Protein AF-0000000080730074 (afdb_homodimer)

Solvent-accessible surface area (backbone atoms only — not comparable to full-atom values): 15576 Å² total; per-residue (Å²): 123,77,71,74,44,67,47,63,45,65,79,34,60,63,42,53,62,38,24,41,63,34,69,40,40,46,49,31,28,36,39,36,39,44,38,79,49,62,70,83,77,52,38,37,37,36,57,40,34,22,38,86,84,67,42,82,49,42,88,39,45,43,57,73,46,58,34,52,46,11,59,33,75,99,47,70,40,32,28,24,34,41,47,75,60,28,24,39,66,51,67,47,52,29,31,41,36,37,42,33,23,40,60,68,102,51,78,41,81,67,47,71,40,69,54,68,62,25,38,25,33,84,53,93,51,80,80,62,72,66,48,71,69,54,49,51,53,50,50,49,27,35,75,23,65,19,41,127,124,77,70,73,44,68,47,62,44,66,79,34,58,63,41,53,61,37,24,42,64,33,69,41,40,47,49,31,28,36,37,36,39,43,39,80,50,62,71,85,76,53,38,38,37,34,57,38,33,22,37,86,84,68,42,82,48,42,87,40,47,43,56,74,47,57,34,52,45,10,60,32,73,99,48,68,38,33,30,24,34,41,44,76,60,29,25,40,64,51,68,46,52,30,31,42,36,38,42,33,21,40,59,67,103,50,80,40,82,68,48,71,41,68,54,68,62,26,38,26,32,84,53,94,50,81,80,63,73,66,48,73,69,52,48,50,55,50,51,49,27,36,75,23,64,18,42,128

Nearest PDB structures (foldseek):
  8as0-assembly6_R  TM=3.870E-01  e=1.274E-03  Homo sapiens
  7ptr-assembly1_A  TM=4.866E-01  e=4.840E-02  Haloferax volcanii DS2
  4o65-assembly1_A  TM=4.037E-01  e=1.117E-02  Candidatus Nitrosocaldus yellowstonensis
  5gjt-assembly1_H  TM=4.041E-01  e=3.690E-02  Homo sapiens
  7u05-assembly1_b  TM=3.292E-01  e=7.474E-02  Saccharomyces cerevisiae

Foldseek 3Di:
DPDWDKDKDFPAFFDQEDAAVDWRPPWIKMKIFIDPDLDDFKKKKFKFKAAPVRDTPCVQWDFDGMFIWFDFPPDSGMTMATTGGIGGNDFHKIKMKMFMFTDDVHTDTRDMDIGDMHGHHNDDDDDDDDDPVRVVVLVRCVVRVRHD/DPDWDKDKDFPAFFDQEDAAVDWRPPWIKMKIFIDPDLDDFKKKKFKFKAAPVRDTPCVQWDFDGMFIWFDQPPDSGMTMATTGGIGGNDFHKIKMKMFMFTDDVHTDTRDMDIGDIHGHHNDDDDDDDDDPVRVVVLVRCVVRVRHD

Radius of gyration: 19.66 Å; Cα contacts (8 Å, |Δi|>4): 745; chains: 2; bounding box: 54×56×45 Å

pLDDT: mean 92.94, std 7.62, range [43.66, 98.56]

Structure (mmCIF, N/CA/C/O backbone):
data_AF-0000000080730074-model_v1
#
loop_
_entity.id
_entity.type
_entity.pdbx_description
1 polymer 'Velvet domain-containing protein'
#
loop_
_atom_site.group_PDB
_atom_site.id
_atom_site.type_symbol
_atom_site.label_atom_id
_atom_site.label_alt_id
_atom_site.label_comp_id
_atom_site.label_asym_id
_atom_site.label_entity_id
_atom_site.label_seq_id
_atom_site.pdbx_PDB_ins_code
_atom_site.Cartn_x
_atom_site.Cartn_y
_atom_site.Cartn_z
_atom_site.occupancy
_atom_site.B_iso_or_equiv
_atom_site.auth_seq_id
_atom_site.auth_comp_id
_atom_site.auth_asym_id
_atom_site.auth_atom_id
_atom_site.pdbx_PDB_model_num
ATOM 1 N N . MET A 1 1 ? 30.891 -6.301 15.031 1 44.84 1 MET A N 1
ATOM 2 C CA . MET A 1 1 ? 30 -6.512 13.898 1 44.84 1 MET A CA 1
ATOM 3 C C . MET A 1 1 ? 29.234 -5.234 13.562 1 44.84 1 MET A C 1
ATOM 5 O O . MET A 1 1 ? 28.844 -4.48 14.461 1 44.84 1 MET A O 1
ATOM 9 N N . PRO A 1 2 ? 29.422 -4.738 12.414 1 56.66 2 PRO A N 1
ATOM 10 C CA . PRO A 1 2 ? 28.891 -3.393 12.211 1 56.66 2 PRO A CA 1
ATOM 11 C C . PRO A 1 2 ? 27.406 -3.287 12.594 1 56.66 2 PRO A C 1
ATOM 13 O O . PRO A 1 2 ? 26.656 -4.258 12.453 1 56.66 2 PRO A O 1
ATOM 16 N N . GLU A 1 3 ? 26.984 -2.516 13.445 1 65.69 3 GLU A N 1
ATOM 17 C CA . GLU A 1 3 ? 25.641 -2.32 14 1 65.69 3 GLU A CA 1
ATOM 18 C C . GLU A 1 3 ? 24.609 -2.129 12.891 1 65.69 3 GLU A C 1
ATOM 20 O O . GLU A 1 3 ? 24.844 -1.385 11.938 1 65.69 3 GLU A O 1
ATOM 25 N N . HIS A 1 4 ? 23.609 -3.09 12.602 1 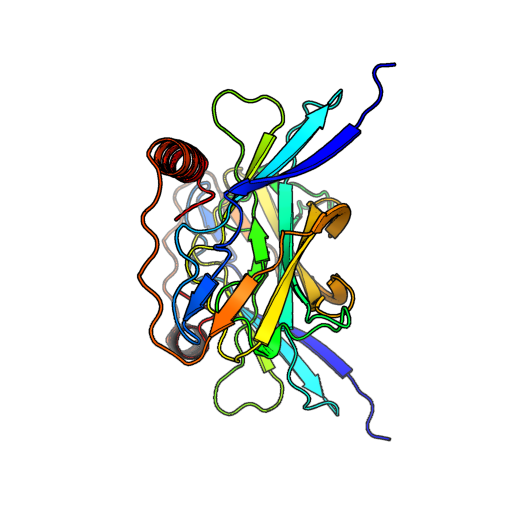78.25 4 HIS A N 1
ATOM 26 C CA . HIS A 1 4 ? 22.484 -2.967 11.68 1 78.25 4 HIS A CA 1
ATOM 27 C C . HIS A 1 4 ? 21.469 -1.964 12.188 1 78.25 4 HIS A C 1
ATOM 29 O O . HIS A 1 4 ? 20.859 -2.172 13.242 1 78.25 4 HIS A O 1
ATOM 35 N N . THR A 1 5 ? 21.656 -0.71 11.586 1 88.06 5 THR A N 1
ATOM 36 C CA . THR A 1 5 ? 20.672 0.292 11.977 1 88.06 5 THR A CA 1
ATOM 37 C C . THR A 1 5 ? 19.719 0.604 10.82 1 88.06 5 THR A C 1
ATOM 39 O O . THR A 1 5 ? 20.109 0.523 9.656 1 88.06 5 THR A O 1
ATOM 42 N N . ILE A 1 6 ? 18.469 0.794 11.133 1 93.12 6 ILE A N 1
ATOM 43 C CA . ILE A 1 6 ? 17.453 1.214 10.18 1 93.12 6 ILE A CA 1
ATOM 44 C C . ILE A 1 6 ? 16.859 2.555 10.617 1 93.12 6 ILE A C 1
ATOM 46 O O . ILE A 1 6 ? 16.422 2.709 11.758 1 93.12 6 ILE A O 1
ATOM 50 N N . GLU A 1 7 ? 17.031 3.49 9.719 1 94.69 7 GLU A N 1
ATOM 51 C CA . GLU A 1 7 ? 16.5 4.816 10 1 94.69 7 GLU A CA 1
ATOM 52 C C . GLU A 1 7 ? 15.602 5.305 8.867 1 94.69 7 GLU A C 1
ATOM 54 O O . GLU A 1 7 ? 15.805 4.938 7.707 1 94.69 7 GLU A O 1
ATOM 59 N N . CYS A 1 8 ? 14.641 6.059 9.227 1 97.69 8 CYS A N 1
ATOM 60 C CA . CYS A 1 8 ? 13.742 6.656 8.242 1 97.69 8 CYS A CA 1
ATOM 61 C C . CYS A 1 8 ? 13.547 8.141 8.523 1 97.69 8 CYS A C 1
ATOM 63 O O . CYS A 1 8 ? 13.469 8.555 9.688 1 97.69 8 CYS A O 1
ATOM 65 N N . THR A 1 9 ? 13.516 8.938 7.43 1 98.06 9 THR A N 1
ATOM 66 C CA . THR A 1 9 ? 13.305 10.375 7.566 1 98.06 9 THR A CA 1
ATOM 67 C C . THR A 1 9 ? 12.383 10.891 6.465 1 98.06 9 THR A C 1
ATOM 69 O O . THR A 1 9 ? 12.312 10.305 5.383 1 98.06 9 THR A O 1
ATOM 72 N N . PHE A 1 10 ? 11.672 11.945 6.773 1 98.5 10 PHE A N 1
ATOM 73 C CA . PHE A 1 10 ? 10.992 12.711 5.73 1 98.5 10 PHE A CA 1
ATOM 74 C C . PHE A 1 10 ? 11.992 13.57 4.957 1 98.5 10 PHE A C 1
ATOM 76 O O . PHE A 1 10 ? 12.43 14.617 5.441 1 98.5 10 PHE A O 1
ATOM 83 N N . ILE A 1 11 ? 12.289 13.18 3.775 1 98.19 11 ILE A N 1
ATOM 84 C CA . ILE A 1 11 ? 13.258 13.953 2.998 1 98.19 11 ILE A CA 1
ATOM 85 C C . ILE A 1 11 ? 12.547 15.102 2.295 1 98.19 11 ILE A C 1
ATOM 87 O O . ILE A 1 11 ? 13.188 16.078 1.893 1 98.19 11 ILE A O 1
ATOM 91 N N . ILE A 1 12 ? 11.344 14.977 2.004 1 98.19 12 ILE A N 1
ATOM 92 C CA . ILE A 1 12 ? 10.438 16.078 1.728 1 98.19 12 ILE A CA 1
ATOM 93 C C . ILE A 1 12 ? 9.312 16.109 2.762 1 98.19 12 ILE A C 1
ATOM 95 O O . ILE A 1 12 ? 8.492 15.188 2.816 1 98.19 12 ILE A O 1
ATOM 99 N N . GLU A 1 13 ? 9.328 17.078 3.576 1 97.56 13 GLU A N 1
ATOM 100 C CA . GLU A 1 13 ? 8.281 17.266 4.582 1 97.56 13 GLU A CA 1
ATOM 101 C C . GLU A 1 13 ? 6.957 17.656 3.939 1 97.56 13 GLU A C 1
ATOM 103 O O . GLU A 1 13 ? 6.941 18.266 2.867 1 97.56 13 GLU A O 1
ATOM 108 N N . PRO A 1 14 ? 5.859 17.188 4.613 1 97.19 14 PRO A N 1
ATOM 109 C CA . PRO A 1 14 ? 4.605 17.781 4.141 1 97.19 14 PRO A CA 1
ATOM 110 C C . PRO A 1 14 ? 4.59 19.297 4.273 1 97.19 14 PRO A C 1
ATOM 112 O O . PRO A 1 14 ? 5.336 19.859 5.082 1 97.19 14 PRO A O 1
ATOM 115 N N . PRO A 1 15 ? 3.775 19.953 3.398 1 95.69 15 PRO A N 1
ATOM 116 C CA . PRO A 1 15 ? 3.695 21.406 3.533 1 95.69 15 PRO A CA 1
ATOM 117 C C . PRO A 1 15 ? 3.219 21.844 4.918 1 95.69 15 PRO A C 1
ATOM 119 O O . PRO A 1 15 ? 2.352 21.203 5.508 1 95.69 15 PRO A O 1
ATOM 122 N N . ALA A 1 16 ? 3.795 22.906 5.371 1 95.31 16 ALA A N 1
ATOM 123 C CA . ALA A 1 16 ? 3.469 23.391 6.707 1 95.31 16 ALA A CA 1
ATOM 124 C C . ALA A 1 16 ? 2.047 23.953 6.758 1 95.31 16 ALA A C 1
ATOM 126 O O . ALA A 1 16 ? 1.396 23.906 7.805 1 95.31 16 ALA A O 1
ATOM 127 N N . LYS A 1 17 ? 1.638 24.516 5.648 1 95.44 17 LYS A N 1
ATOM 128 C CA . LYS A 1 17 ? 0.299 25.078 5.527 1 95.44 17 LYS A CA 1
ATOM 129 C C . LYS A 1 17 ? -0.391 24.609 4.254 1 95.44 17 LYS A C 1
ATOM 131 O O . LYS A 1 17 ? 0.216 24.594 3.18 1 95.44 17 LYS A O 1
ATOM 136 N N . VAL A 1 18 ? -1.59 24.172 4.449 1 95.56 18 VAL A N 1
ATOM 137 C CA . VAL A 1 18 ? -2.365 23.734 3.297 1 95.56 18 VAL A CA 1
ATOM 138 C C . VAL A 1 18 ? -3.816 24.172 3.443 1 95.56 18 VAL A C 1
ATOM 140 O O . VAL A 1 18 ? -4.285 24.438 4.555 1 95.56 18 VAL A O 1
ATOM 143 N N . GLN A 1 19 ? -4.41 24.297 2.326 1 95 19 GLN A N 1
ATOM 144 C CA . GLN A 1 19 ? -5.852 24.531 2.342 1 95 19 GLN A CA 1
ATOM 145 C C . GLN A 1 19 ? -6.609 23.219 2.564 1 95 19 GLN A C 1
ATOM 147 O O . GLN A 1 19 ? -6.281 22.188 1.962 1 95 19 GLN A O 1
ATOM 152 N N . CYS A 1 20 ? -7.605 23.344 3.432 1 94.19 20 CYS A N 1
ATOM 153 C CA . CYS A 1 20 ? -8.477 22.188 3.605 1 94.19 20 CYS A CA 1
ATOM 154 C C . CYS A 1 20 ? -9 21.688 2.264 1 94.19 20 CYS A C 1
ATOM 156 O O . CYS A 1 20 ? -9.477 22.484 1.448 1 94.19 20 CYS A O 1
ATOM 158 N N . GLY A 1 21 ? -8.773 20.406 2.07 1 93 21 GLY A N 1
ATOM 159 C CA . GLY A 1 21 ? -9.227 19.828 0.813 1 93 21 GLY A CA 1
ATOM 160 C C . GLY A 1 21 ? -8.211 19.969 -0.306 1 93 21 GLY A C 1
ATOM 161 O O . GLY A 1 21 ? -8.406 19.422 -1.395 1 93 21 GLY A O 1
ATOM 162 N N . GLY A 1 22 ? -7.195 20.672 -0.042 1 92.81 22 GLY A N 1
ATOM 163 C CA . GLY A 1 22 ? -6.141 20.828 -1.031 1 92.81 22 GLY A CA 1
ATOM 164 C C . GLY A 1 22 ? -5.113 19.719 -0.993 1 92.81 22 GLY A C 1
ATOM 165 O O . GLY A 1 22 ? -4.965 19.047 0.027 1 92.81 22 GLY A O 1
ATOM 166 N N . SER A 1 23 ? -4.418 19.578 -2.074 1 93.19 23 SER A N 1
ATOM 167 C CA . SER A 1 23 ? -3.375 18.547 -2.158 1 93.19 23 SER A CA 1
ATOM 168 C C . SER A 1 23 ? -2.164 18.938 -1.313 1 93.19 23 SER A C 1
ATOM 170 O O . SER A 1 23 ? -1.776 20.094 -1.262 1 93.19 23 SER A O 1
ATOM 172 N N . LEU A 1 24 ? -1.602 17.922 -0.662 1 95.44 24 LEU A N 1
ATOM 173 C CA . LEU A 1 24 ? -0.303 18.125 -0.028 1 95.44 24 LEU A CA 1
ATOM 174 C C . LEU A 1 24 ? 0.815 18.109 -1.064 1 95.44 24 LEU A C 1
ATOM 176 O O . LEU A 1 24 ? 1.314 17.047 -1.437 1 95.44 24 LEU A O 1
ATOM 180 N N . TYR A 1 25 ? 1.121 19.359 -1.457 1 94.94 25 TYR A N 1
ATOM 181 C CA . TYR A 1 25 ? 2.141 19.5 -2.494 1 94.94 25 TYR A CA 1
ATOM 182 C C . TYR A 1 25 ? 3.299 20.359 -2.014 1 94.94 25 TYR A C 1
ATOM 184 O O . TYR A 1 25 ? 3.086 21.406 -1.402 1 94.94 25 TYR A O 1
ATOM 192 N N . PRO A 1 26 ? 4.527 20.062 -2.451 1 95.62 26 PRO A N 1
ATOM 193 C CA . PRO A 1 26 ? 4.926 18.812 -3.098 1 95.62 26 PRO A CA 1
ATOM 194 C C . PRO A 1 26 ? 4.605 17.594 -2.246 1 95.62 26 PRO A C 1
ATOM 196 O O . PRO A 1 26 ? 4.461 17.703 -1.027 1 95.62 26 PRO A O 1
ATOM 199 N N . PRO A 1 27 ? 4.453 16.359 -2.975 1 96.12 27 PRO A N 1
ATOM 200 C CA . PRO A 1 27 ? 4.27 15.148 -2.18 1 96.12 27 PRO A CA 1
ATOM 201 C C . PRO A 1 27 ? 5.395 14.93 -1.173 1 96.12 27 PRO A C 1
ATOM 203 O O . PRO A 1 27 ? 6.566 15.156 -1.49 1 96.12 27 PRO A O 1
ATOM 206 N N . PHE A 1 28 ? 4.922 14.617 0.013 1 97.44 28 PHE A N 1
ATOM 207 C CA . PHE A 1 28 ? 5.977 14.289 0.964 1 97.44 28 PHE A CA 1
ATOM 208 C C . PHE A 1 28 ? 6.645 12.969 0.602 1 97.44 28 PHE A C 1
ATOM 210 O O . PHE A 1 28 ? 6.008 12.086 0.024 1 97.44 28 PHE A O 1
ATOM 217 N N . LEU A 1 29 ? 7.926 12.867 0.938 1 98.25 29 LEU A N 1
ATOM 218 C CA . LEU A 1 29 ? 8.75 11.703 0.628 1 98.25 29 LEU A CA 1
ATOM 219 C C . LEU A 1 29 ? 9.484 11.211 1.871 1 98.25 29 LEU A C 1
ATOM 221 O O . LEU A 1 29 ? 9.977 12.016 2.67 1 98.25 29 LEU A O 1
ATOM 225 N N . LEU A 1 30 ? 9.531 9.93 2.002 1 98.5 30 LEU A N 1
ATOM 226 C CA . LEU A 1 30 ? 10.32 9.289 3.049 1 98.5 30 LEU A CA 1
ATOM 227 C C . LEU A 1 30 ? 11.508 8.547 2.455 1 98.5 30 LEU A C 1
ATOM 229 O O . LEU A 1 30 ? 11.422 8.023 1.341 1 98.5 30 LEU A O 1
ATOM 233 N N . GLU A 1 31 ? 12.562 8.516 3.221 1 97.94 31 GLU A N 1
ATOM 234 C CA . GLU A 1 31 ? 13.711 7.688 2.869 1 97.94 31 GLU A CA 1
ATOM 235 C C . GLU A 1 31 ? 14.125 6.793 4.035 1 97.94 31 GLU A C 1
ATOM 237 O O . GLU A 1 31 ? 14.367 7.277 5.141 1 97.94 31 GLU A O 1
ATOM 242 N N . LEU A 1 32 ? 14.086 5.523 3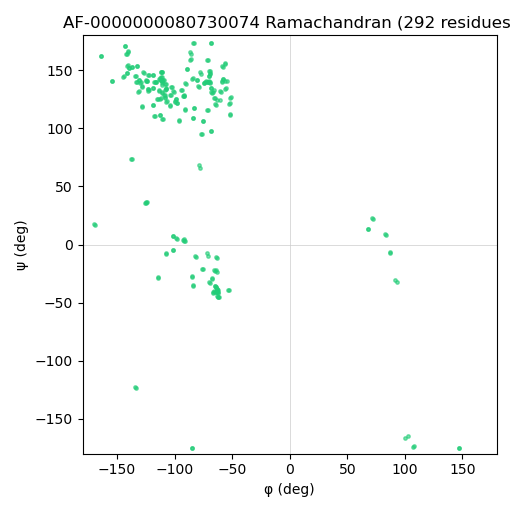.838 1 97.62 32 LEU A N 1
ATOM 243 C CA . LEU A 1 32 ? 14.609 4.52 4.758 1 97.62 32 LEU A CA 1
ATOM 244 C C . LEU A 1 32 ? 16.047 4.164 4.41 1 97.62 32 LEU A C 1
ATOM 246 O O . LEU A 1 32 ? 16.359 3.855 3.254 1 97.62 32 LEU A O 1
ATOM 250 N N . SER A 1 33 ? 16.828 4.242 5.332 1 94.25 33 SER A N 1
ATOM 251 C CA . SER A 1 33 ? 18.219 3.871 5.141 1 94.25 33 SER A CA 1
ATOM 252 C C . SER A 1 33 ? 18.641 2.77 6.109 1 94.25 33 SER A C 1
ATOM 254 O O . SER A 1 33 ? 18.312 2.816 7.293 1 94.25 33 SER A O 1
ATOM 256 N N . LYS A 1 34 ? 19.297 1.766 5.562 1 91 34 LYS A N 1
ATOM 257 C CA . LYS A 1 34 ? 19.812 0.652 6.352 1 91 34 LYS A CA 1
ATOM 258 C C . LYS A 1 34 ? 21.344 0.671 6.395 1 91 34 LYS A C 1
ATOM 260 O O . LYS A 1 34 ? 22 0.953 5.387 1 91 34 LYS A O 1
ATOM 265 N N . THR A 1 35 ? 21.906 0.552 7.512 1 84.25 35 THR A N 1
ATOM 266 C CA . THR A 1 35 ? 23.344 0.438 7.652 1 84.25 35 THR A CA 1
ATOM 267 C C . THR A 1 35 ? 23.75 -0.982 8.047 1 84.25 35 THR A C 1
ATOM 269 O O . THR A 1 35 ? 23.078 -1.613 8.867 1 84.25 35 THR A O 1
ATOM 272 N N . GLY A 1 36 ? 24.797 -1.684 7.398 1 79.69 36 GLY A N 1
ATOM 273 C CA . GLY A 1 36 ? 25.344 -2.982 7.766 1 79.69 36 GLY A CA 1
ATOM 274 C C . GLY A 1 36 ? 24.672 -4.133 7.035 1 79.69 36 GLY A C 1
ATOM 275 O O . GLY A 1 36 ? 25.203 -5.246 7.004 1 79.69 36 GLY A O 1
ATOM 276 N N . ASP A 1 37 ? 23.438 -4.02 6.723 1 76.12 37 ASP A N 1
ATOM 277 C CA . ASP A 1 37 ? 22.703 -5.039 5.973 1 76.12 37 ASP A CA 1
ATOM 278 C C . ASP A 1 37 ? 22.312 -4.531 4.586 1 76.12 37 ASP A C 1
ATOM 280 O O . ASP A 1 37 ? 21.438 -3.684 4.457 1 76.12 37 ASP A O 1
ATOM 284 N N . HIS A 1 38 ? 22.938 -5.105 3.523 1 74.69 38 HIS A N 1
ATOM 285 C CA . HIS A 1 38 ? 22.688 -4.609 2.174 1 74.69 38 HIS A CA 1
ATOM 286 C C . HIS A 1 38 ? 21.719 -5.52 1.425 1 74.69 38 HIS A C 1
ATOM 288 O O . HIS A 1 38 ? 21.516 -5.355 0.22 1 74.69 38 HIS A O 1
ATOM 294 N N . SER A 1 39 ? 21.25 -6.414 2.26 1 83.44 39 SER A N 1
ATOM 295 C CA . SER A 1 39 ? 20.281 -7.289 1.59 1 83.44 39 SER A CA 1
ATOM 296 C C . SER A 1 39 ? 19.016 -6.531 1.201 1 83.44 39 SER A C 1
ATOM 298 O O . SER A 1 39 ? 18.547 -5.672 1.95 1 83.44 39 SER A O 1
ATOM 300 N N . GLN A 1 40 ? 18.688 -6.727 -0.005 1 86.88 40 GLN A N 1
ATOM 301 C CA . GLN A 1 40 ? 17.453 -6.117 -0.476 1 86.88 40 GLN A CA 1
ATOM 302 C C . GLN A 1 40 ? 16.234 -6.781 0.161 1 86.88 40 GLN A C 1
ATOM 304 O O . GLN A 1 40 ? 16.25 -7.98 0.443 1 86.88 40 GLN A O 1
ATOM 309 N N . SER A 1 41 ? 15.32 -5.988 0.507 1 90.19 41 SER A N 1
ATOM 310 C CA . SER A 1 41 ? 14.062 -6.461 1.074 1 90.19 41 SER A CA 1
ATOM 311 C C . SER A 1 41 ? 12.891 -5.613 0.597 1 90.19 41 SER A C 1
ATOM 313 O O . SER A 1 41 ? 13.078 -4.621 -0.111 1 90.19 41 SER A O 1
ATOM 315 N N . THR A 1 42 ? 11.742 -6.078 0.901 1 92.38 42 THR A N 1
ATOM 316 C CA . THR A 1 42 ? 10.539 -5.32 0.591 1 92.38 42 THR A CA 1
ATOM 317 C C . THR A 1 42 ? 10.047 -4.562 1.82 1 92.38 42 THR A C 1
ATOM 319 O O . THR A 1 42 ? 9.883 -5.145 2.893 1 92.38 42 THR A O 1
ATOM 322 N N . TYR A 1 43 ? 9.898 -3.285 1.625 1 95 43 TYR A N 1
ATOM 323 C CA . TYR A 1 43 ? 9.414 -2.439 2.709 1 95 43 TYR A CA 1
ATOM 324 C C . TYR A 1 43 ? 8.102 -1.762 2.322 1 95 43 TYR A C 1
ATOM 326 O O . TYR A 1 43 ? 7.902 -1.398 1.161 1 95 43 TYR A O 1
ATOM 334 N N . VAL A 1 44 ? 7.254 -1.583 3.311 1 96.12 44 VAL A N 1
ATOM 335 C CA . VAL A 1 44 ? 5.973 -0.901 3.156 1 96.12 44 VAL A CA 1
ATOM 336 C C . VAL A 1 44 ? 5.836 0.188 4.219 1 96.12 44 VAL A C 1
ATOM 338 O O . VAL A 1 44 ? 6.176 -0.026 5.383 1 96.12 44 VAL A O 1
ATOM 341 N N . ALA A 1 45 ? 5.387 1.28 3.775 1 97.19 45 ALA A N 1
ATOM 342 C CA . ALA A 1 45 ? 5.102 2.375 4.699 1 97.19 45 ALA A CA 1
ATOM 343 C C . ALA A 1 45 ? 3.6 2.572 4.875 1 97.19 45 ALA A C 1
ATOM 345 O O . ALA A 1 45 ? 2.84 2.486 3.908 1 97.19 45 ALA A O 1
ATOM 346 N N . ASN A 1 46 ? 3.195 2.801 6.047 1 96.56 46 ASN A N 1
ATOM 347 C CA . ASN A 1 46 ? 1.835 3.215 6.375 1 96.56 46 ASN A CA 1
ATOM 348 C C . ASN A 1 46 ? 1.812 4.586 7.043 1 96.56 46 ASN A C 1
ATOM 350 O O . ASN A 1 46 ? 2.592 4.848 7.961 1 96.56 46 ASN A O 1
ATOM 354 N N . ILE A 1 47 ? 0.9 5.398 6.574 1 96.81 47 ILE A N 1
ATOM 355 C CA . ILE A 1 47 ? 0.854 6.742 7.137 1 96.81 47 ILE A CA 1
ATOM 356 C C . ILE A 1 47 ? -0.412 6.91 7.973 1 96.81 47 ILE A C 1
ATOM 358 O O . ILE A 1 47 ? -1.48 6.422 7.598 1 96.81 47 ILE A O 1
ATOM 362 N N . THR A 1 48 ? -0.242 7.559 9.094 1 96.44 48 THR A N 1
ATOM 363 C CA . THR A 1 48 ? -1.32 7.922 10.008 1 96.44 48 THR A CA 1
ATOM 364 C C . THR A 1 48 ? -1.337 9.43 10.25 1 96.44 48 THR A C 1
ATOM 366 O O . THR A 1 48 ? -0.285 10.047 10.43 1 96.44 48 THR A O 1
ATOM 369 N N . LEU A 1 49 ? -2.508 9.969 10.18 1 96.94 49 LEU A N 1
ATOM 370 C CA . LEU A 1 49 ? -2.656 11.375 10.531 1 96.94 49 LEU A CA 1
ATOM 371 C C . LEU A 1 49 ? -3.016 11.531 12.008 1 96.94 49 LEU A C 1
ATOM 373 O O . LEU A 1 49 ? -3.947 10.891 12.492 1 96.94 49 LEU A O 1
ATOM 377 N N . LEU A 1 50 ? -2.264 12.336 12.633 1 97.5 50 LEU A N 1
ATOM 378 C CA . LEU A 1 50 ? -2.506 12.602 14.047 1 97.5 50 LEU A CA 1
ATOM 379 C C . LEU A 1 50 ? -2.887 14.055 14.273 1 97.5 50 LEU A C 1
ATOM 381 O O . LEU A 1 50 ? -2.33 14.953 13.633 1 97.5 50 LEU A O 1
ATOM 385 N N . ASN A 1 51 ? -3.832 14.289 15.156 1 97.44 51 ASN A N 1
ATOM 386 C CA . ASN A 1 51 ? -4.117 15.656 15.555 1 97.44 51 ASN A CA 1
ATOM 387 C C . ASN A 1 51 ? -3.189 16.125 16.672 1 97.44 51 ASN A C 1
ATOM 389 O O . ASN A 1 51 ? -2.244 15.414 17.031 1 97.44 51 ASN A O 1
ATOM 393 N N . GLU A 1 52 ? -3.416 17.297 17.188 1 96.38 52 GLU A N 1
ATOM 394 C CA . GLU A 1 52 ? -2.539 17.906 18.172 1 96.38 52 GLU A CA 1
ATOM 395 C C . GLU A 1 52 ? -2.514 17.094 19.469 1 96.38 52 GLU A C 1
ATOM 397 O O . GLU A 1 52 ? -1.558 17.172 20.234 1 96.38 52 GLU A O 1
ATOM 402 N N . ASN A 1 53 ? -3.537 16.297 19.703 1 96.19 53 ASN A N 1
ATOM 403 C CA . ASN A 1 53 ? -3.625 15.469 20.891 1 96.19 53 ASN A CA 1
ATOM 404 C C . ASN A 1 53 ? -3.049 14.078 20.641 1 96.19 53 ASN A C 1
ATOM 406 O O . ASN A 1 53 ? -3.225 13.172 21.453 1 96.19 53 ASN A O 1
ATOM 410 N N . HIS A 1 54 ? -2.498 13.859 19.453 1 93.94 54 HIS A N 1
ATOM 411 C CA . HIS A 1 54 ? -1.861 12.602 19.062 1 93.94 54 HIS A CA 1
ATOM 412 C C . HIS A 1 54 ? -2.896 11.508 18.844 1 93.94 54 HIS A C 1
ATOM 414 O O . HIS A 1 54 ? -2.613 10.328 19.062 1 93.94 54 HIS A O 1
ATOM 420 N N . GLU A 1 55 ? -4.113 11.984 18.594 1 94.06 55 GLU A N 1
ATOM 421 C CA . GLU A 1 55 ? -5.16 11.031 18.234 1 94.06 55 GLU A CA 1
ATOM 422 C C . GLU A 1 55 ? -5.137 10.703 16.75 1 94.06 55 GLU A C 1
ATOM 424 O O . GLU A 1 55 ? -4.902 11.586 15.922 1 94.06 55 GLU A O 1
ATOM 429 N N . ASN A 1 56 ? -5.414 9.484 16.484 1 94.75 56 ASN A N 1
ATOM 430 C CA . ASN A 1 56 ? -5.5 9.055 15.094 1 94.75 56 ASN A CA 1
ATOM 431 C C . ASN A 1 56 ? -6.754 9.602 14.414 1 94.75 56 ASN A C 1
ATOM 433 O O . ASN A 1 56 ? -7.871 9.258 14.797 1 94.75 56 ASN A O 1
ATOM 437 N N . VAL A 1 57 ? -6.605 10.445 13.414 1 95.25 57 VAL A N 1
ATOM 438 C CA . VAL A 1 57 ? -7.711 11.023 12.664 1 95.25 57 VAL A CA 1
ATOM 439 C C . VAL A 1 57 ? -7.531 10.734 11.18 1 95.25 57 VAL A C 1
ATOM 441 O O . VAL A 1 57 ? -7.828 11.586 10.336 1 95.25 57 VAL A O 1
ATOM 444 N N . SER A 1 58 ? -7.039 9.625 10.82 1 94.38 58 SER A N 1
ATOM 445 C CA . SER A 1 58 ? -6.684 9.258 9.453 1 94.38 58 SER A CA 1
ATOM 446 C C . SER A 1 58 ? -7.914 9.219 8.555 1 94.38 58 SER A C 1
ATOM 448 O O . SER A 1 58 ? -7.789 9.188 7.324 1 94.38 58 SER A O 1
ATOM 450 N N . ASP A 1 59 ? -9.109 9.289 9.109 1 90.88 59 ASP A N 1
ATOM 451 C CA . ASP A 1 59 ? -10.336 9.305 8.312 1 90.88 59 ASP A CA 1
ATOM 452 C C . ASP A 1 59 ? -10.422 10.57 7.469 1 90.88 59 ASP A C 1
ATOM 454 O O . ASP A 1 59 ? -11.109 10.594 6.441 1 90.88 59 ASP A O 1
ATOM 458 N N . VAL A 1 60 ? -9.719 11.594 7.875 1 95.31 60 VAL A N 1
ATOM 459 C CA . VAL A 1 60 ? -9.828 12.852 7.145 1 95.31 60 VAL A CA 1
ATOM 460 C C . VAL A 1 60 ? -8.617 13.023 6.227 1 95.31 60 VAL A C 1
ATOM 462 O O . VAL A 1 60 ? -8.5 14.031 5.531 1 95.31 60 VAL A O 1
ATOM 465 N N . LEU A 1 61 ? -7.699 12.086 6.348 1 95.56 61 LEU A N 1
ATOM 466 C CA . LEU A 1 61 ? -6.621 12.023 5.371 1 95.56 61 LEU A CA 1
ATOM 467 C C . LEU A 1 61 ? -7.055 11.258 4.129 1 95.56 61 LEU A C 1
ATOM 469 O O . LEU A 1 61 ? -7.211 10.031 4.176 1 95.56 61 LEU A O 1
ATOM 473 N N . LEU A 1 62 ? -7.23 11.938 3.055 1 94.31 62 LEU A N 1
ATOM 474 C CA . LEU A 1 62 ? -7.625 11.32 1.795 1 94.31 62 LEU A CA 1
ATOM 475 C C . LEU A 1 62 ? -6.402 10.883 0.997 1 94.31 62 LEU A C 1
ATOM 477 O O . LEU A 1 62 ? -5.316 11.453 1.155 1 94.31 62 LEU A O 1
ATOM 481 N N . GLY A 1 63 ? -6.633 9.828 0.193 1 91.5 63 GLY A N 1
ATOM 482 C CA . GLY A 1 63 ? -5.527 9.289 -0.581 1 91.5 63 GLY A CA 1
ATOM 483 C C . GLY A 1 63 ? -5.02 7.961 -0.049 1 91.5 63 GLY A C 1
ATOM 484 O O . GLY A 1 63 ? -5.586 7.402 0.892 1 91.5 63 GLY A O 1
ATOM 485 N N . PRO A 1 64 ? -3.914 7.457 -0.649 1 90.75 64 PRO A N 1
ATOM 486 C CA . PRO A 1 64 ? -3.348 6.188 -0.188 1 90.75 64 PRO A CA 1
ATOM 487 C C . PRO A 1 64 ? -2.699 6.297 1.19 1 90.75 64 PRO A C 1
ATOM 489 O O . PRO A 1 64 ? -2.037 7.297 1.487 1 90.75 64 PRO A O 1
ATOM 492 N N . LYS A 1 65 ? -2.895 5.305 1.941 1 93.06 65 LYS A N 1
ATOM 493 C CA . LYS A 1 65 ? -2.318 5.312 3.283 1 93.06 65 LYS A CA 1
ATOM 494 C C . LYS A 1 65 ? -1.143 4.348 3.383 1 93.06 65 LYS A C 1
ATOM 496 O O . LYS A 1 65 ? -0.472 4.281 4.414 1 93.06 65 LYS A O 1
ATOM 501 N N . CYS A 1 66 ? -0.952 3.586 2.363 1 93.69 66 CYS A N 1
ATOM 502 C CA . CYS A 1 66 ? 0.187 2.674 2.332 1 93.69 66 CYS A CA 1
ATOM 503 C C . CYS A 1 66 ? 0.927 2.771 1.003 1 93.69 66 CYS A C 1
ATOM 505 O O . CYS A 1 66 ? 0.348 3.176 -0.007 1 93.69 66 CYS A O 1
ATOM 507 N N . ALA A 1 67 ? 2.164 2.455 1.049 1 94.88 67 ALA A N 1
ATOM 508 C CA . ALA A 1 67 ? 3.004 2.484 -0.145 1 94.88 67 ALA A CA 1
ATOM 509 C C . ALA A 1 67 ? 4.18 1.523 -0.012 1 94.88 67 ALA A C 1
ATOM 511 O O . ALA A 1 67 ? 4.777 1.406 1.062 1 94.88 67 ALA A O 1
ATOM 512 N N . GLN A 1 68 ? 4.473 0.883 -1.1 1 94.44 68 GLN A N 1
ATOM 513 C CA . GLN A 1 68 ? 5.676 0.061 -1.163 1 94.44 68 GLN A CA 1
ATOM 514 C C . GLN A 1 68 ? 6.914 0.916 -1.42 1 94.44 68 GLN A C 1
ATOM 516 O O . GLN A 1 68 ? 6.875 1.852 -2.221 1 94.44 68 GLN A O 1
ATOM 521 N N . GLY A 1 69 ? 7.973 0.551 -0.783 1 96.19 69 GLY A N 1
ATOM 522 C CA . GLY A 1 69 ? 9.227 1.262 -0.997 1 96.19 69 GLY A CA 1
ATOM 523 C C . GLY A 1 69 ? 9.883 0.928 -2.322 1 96.19 69 GLY A C 1
ATOM 524 O O . GLY A 1 69 ? 9.883 -0.229 -2.748 1 96.19 69 GLY A O 1
ATOM 525 N N . GLY A 1 70 ? 10.391 1.944 -2.939 1 94.81 70 GLY A N 1
ATOM 526 C CA . GLY A 1 70 ? 11.242 1.757 -4.102 1 94.81 70 GLY A CA 1
ATOM 527 C C . GLY A 1 70 ? 12.719 1.881 -3.785 1 94.81 70 GLY A C 1
ATOM 528 O O . GLY A 1 70 ? 13.141 2.816 -3.1 1 94.81 70 GLY A O 1
ATOM 529 N N . LEU A 1 71 ? 13.422 0.917 -4.258 1 93.5 71 LEU A N 1
ATOM 530 C CA . LEU A 1 71 ? 14.859 0.958 -4.031 1 93.5 71 LEU A CA 1
ATOM 531 C C . LEU A 1 71 ? 15.492 2.162 -4.727 1 93.5 71 LEU A C 1
ATOM 533 O O . LEU A 1 71 ? 15.305 2.355 -5.93 1 93.5 71 LEU A O 1
ATOM 537 N N . LYS A 1 72 ? 16.109 3 -3.934 1 95.12 72 LYS A N 1
ATOM 538 C CA . LYS A 1 72 ? 16.781 4.184 -4.473 1 95.12 72 LYS A CA 1
ATOM 539 C C . LYS A 1 72 ? 17.875 3.801 -5.465 1 95.12 72 LYS A C 1
ATOM 541 O O . L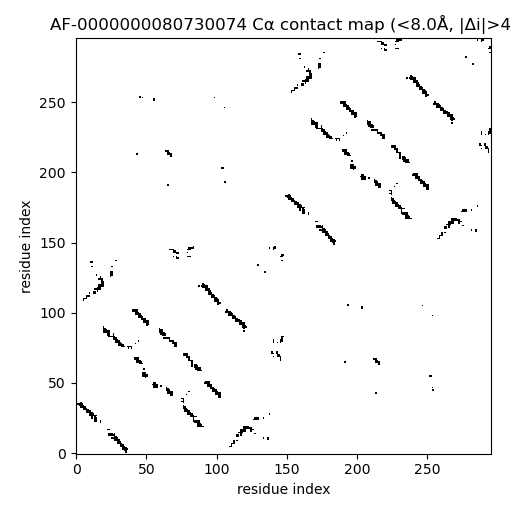YS A 1 72 ? 18.703 2.949 -5.172 1 95.12 72 LYS A O 1
ATOM 546 N N . PRO A 1 73 ? 17.797 4.484 -6.578 1 91.06 73 PRO A N 1
ATOM 547 C CA . PRO A 1 73 ? 18.844 4.184 -7.547 1 91.06 73 PRO A CA 1
ATOM 548 C C . PRO A 1 73 ? 20.25 4.449 -6.996 1 91.06 73 PRO A C 1
ATOM 550 O O . PRO A 1 73 ? 20.453 5.402 -6.238 1 91.06 73 PRO A O 1
ATOM 553 N N . ASP A 1 74 ? 21.219 3.592 -7.293 1 83.56 74 ASP A N 1
ATOM 554 C CA . ASP A 1 74 ? 22.641 3.742 -6.957 1 83.56 74 ASP A CA 1
ATOM 555 C C . ASP A 1 74 ? 22.859 3.633 -5.449 1 83.56 74 ASP A C 1
ATOM 557 O O . ASP A 1 74 ? 23.828 4.172 -4.918 1 83.56 74 ASP A O 1
ATOM 561 N N . SER A 1 75 ? 21.828 3.158 -4.781 1 81.69 75 SER A N 1
ATOM 562 C CA . SER A 1 75 ? 21.969 2.928 -3.348 1 81.69 75 SER A CA 1
ATOM 563 C C . SER A 1 75 ? 21.891 1.44 -3.018 1 81.69 75 SER A C 1
ATOM 565 O O . SER A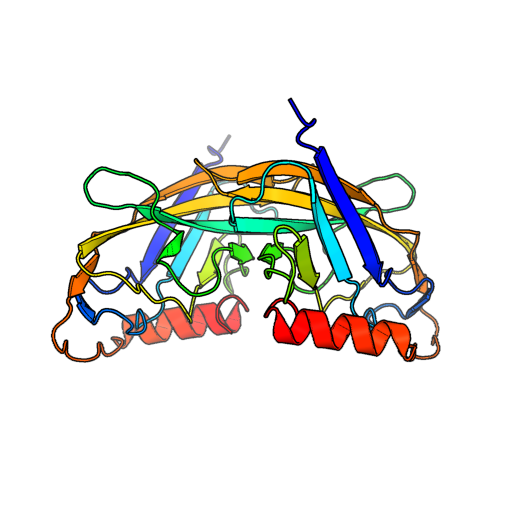 1 75 ? 21.219 0.68 -3.717 1 81.69 75 SER A O 1
ATOM 567 N N . GLU A 1 76 ? 22.703 1.056 -2.064 1 75.38 76 GLU A N 1
ATOM 568 C CA . GLU A 1 76 ? 22.688 -0.353 -1.68 1 75.38 76 GLU A CA 1
ATOM 569 C C . GLU A 1 76 ? 21.688 -0.606 -0.548 1 75.38 76 GLU A C 1
ATOM 571 O O . GLU A 1 76 ? 21.422 -1.757 -0.195 1 75.38 76 GLU A O 1
ATOM 576 N N . GLY A 1 77 ? 20.969 0.409 -0.148 1 84.88 77 GLY A N 1
ATOM 577 C CA . GLY A 1 77 ? 20.188 0.077 1.03 1 84.88 77 GLY A CA 1
ATOM 578 C C . GLY A 1 77 ? 19.141 1.127 1.367 1 84.88 77 GLY A C 1
ATOM 579 O O . GLY A 1 77 ? 18.672 1.198 2.504 1 84.88 77 GLY A O 1
ATOM 580 N N . SER A 1 78 ? 18.844 1.973 0.442 1 93.75 78 SER A N 1
ATOM 581 C CA . SER A 1 78 ? 17.859 3.008 0.753 1 93.75 78 SER A CA 1
ATOM 582 C C . SER A 1 78 ? 16.578 2.814 -0.049 1 93.75 78 SER A C 1
ATOM 584 O O . SER A 1 78 ? 16.625 2.402 -1.21 1 93.75 78 SER A O 1
ATOM 586 N N . TYR A 1 79 ? 15.539 3.057 0.58 1 96.62 79 TYR A N 1
ATOM 587 C CA . TYR A 1 79 ? 14.227 2.922 -0.041 1 96.62 79 TYR A CA 1
ATOM 588 C C . TYR A 1 79 ? 13.438 4.223 0.059 1 96.62 79 TYR A C 1
ATOM 590 O O . TYR A 1 79 ? 13.477 4.902 1.089 1 96.62 79 TYR A O 1
ATOM 598 N N . LEU A 1 80 ? 12.742 4.543 -0.971 1 98.06 80 LEU A N 1
ATOM 599 C CA . LEU A 1 80 ? 11.938 5.758 -1.015 1 98.06 80 LEU A CA 1
ATOM 600 C C . LEU A 1 80 ? 10.453 5.426 -1.019 1 98.06 80 LEU A C 1
ATOM 602 O O . LEU A 1 80 ? 10.031 4.453 -1.649 1 98.06 80 LEU A O 1
ATOM 606 N N . PHE A 1 81 ? 9.695 6.223 -0.295 1 97.81 81 PHE A N 1
ATOM 607 C CA . PHE A 1 81 ? 8.242 6.113 -0.254 1 97.81 81 PHE A CA 1
ATOM 608 C C . PHE A 1 81 ? 7.59 7.438 -0.617 1 97.81 81 PHE A C 1
ATOM 610 O O . PHE A 1 81 ? 8.062 8.5 -0.206 1 97.81 81 PHE A O 1
ATOM 617 N N . ALA A 1 82 ? 6.523 7.359 -1.359 1 96.56 82 ALA A N 1
ATOM 618 C CA . ALA A 1 82 ? 5.789 8.562 -1.746 1 96.56 82 ALA A CA 1
ATOM 619 C C . ALA A 1 82 ? 4.285 8.352 -1.619 1 96.56 82 ALA A C 1
ATOM 621 O O . ALA A 1 82 ? 3.793 7.23 -1.774 1 96.56 82 ALA A O 1
ATOM 622 N N . PHE A 1 83 ? 3.584 9.477 -1.39 1 94.25 83 PHE A N 1
ATOM 623 C CA . PHE A 1 83 ? 2.131 9.492 -1.275 1 94.25 83 PHE A CA 1
ATOM 624 C C . PHE A 1 83 ? 1.547 10.688 -2.029 1 94.25 83 PHE A C 1
ATOM 626 O O . PHE A 1 83 ? 1.166 11.688 -1.42 1 94.25 83 PHE A O 1
ATOM 633 N N . PRO A 1 84 ? 1.489 10.75 -3.332 1 88.44 84 PRO A N 1
ATOM 634 C CA . PRO A 1 84 ? 1.182 11.914 -4.164 1 88.44 84 PRO A CA 1
ATOM 635 C C . PRO A 1 84 ? -0.284 12.336 -4.074 1 88.44 84 PRO A C 1
ATOM 637 O O . PRO A 1 84 ? -0.63 13.461 -4.43 1 88.44 84 PRO A O 1
ATOM 640 N N . ALA A 1 85 ? -1.177 11.828 -3.607 1 86.12 85 ALA A N 1
ATOM 641 C CA . ALA A 1 85 ? -2.596 12.172 -3.684 1 86.12 85 ALA A CA 1
ATOM 642 C C . ALA A 1 85 ? -3.191 12.352 -2.291 1 86.12 85 ALA A C 1
ATOM 644 O O . ALA A 1 85 ? -4.375 12.07 -2.074 1 86.12 85 ALA A O 1
ATOM 645 N N . SER A 1 86 ? -2.354 12.906 -1.475 1 95.62 86 SER A N 1
ATOM 646 C CA . SER A 1 86 ? -2.828 13.062 -0.104 1 95.62 86 SER A CA 1
ATOM 647 C C . SER A 1 86 ? -3.51 14.414 0.091 1 95.62 86 SER A C 1
ATOM 649 O O . SER A 1 86 ? -3.049 15.43 -0.435 1 95.62 86 SER A O 1
ATOM 651 N N . GLN A 1 87 ? -4.605 14.398 0.813 1 96.94 87 GLN A N 1
ATOM 652 C CA . GLN A 1 87 ? -5.355 15.594 1.177 1 96.94 87 GLN A CA 1
ATOM 653 C C . GLN A 1 87 ? -5.891 15.492 2.604 1 96.94 87 GLN A C 1
ATOM 655 O O . GLN A 1 87 ? -6.207 14.398 3.08 1 96.94 87 GLN A O 1
ATOM 660 N N . ILE A 1 88 ? -5.961 16.625 3.24 1 97.5 88 ILE A N 1
ATOM 661 C CA . ILE A 1 88 ? -6.613 16.688 4.543 1 97.5 88 ILE A CA 1
ATOM 662 C C . ILE A 1 88 ? -7.961 17.391 4.41 1 97.5 88 ILE A C 1
ATOM 664 O O . ILE A 1 88 ? -8.023 18.547 4.008 1 97.5 88 ILE A O 1
ATOM 668 N N . SER A 1 89 ? -9.023 16.797 4.793 1 97.38 89 SER A N 1
ATOM 669 C CA . SER A 1 89 ? -10.375 17.281 4.508 1 97.38 89 SER A CA 1
ATOM 670 C C . SER A 1 89 ? -10.953 18.031 5.703 1 97.38 89 SER A C 1
ATOM 672 O O . SER A 1 89 ? -12.117 18.422 5.684 1 97.38 89 SER A O 1
ATOM 674 N N . MET A 1 90 ? -10.203 18.25 6.738 1 97.12 90 MET A N 1
ATOM 675 C CA . MET A 1 90 ? -10.664 18.922 7.949 1 97.12 90 MET A CA 1
ATOM 676 C C . MET A 1 90 ? -9.688 20.016 8.367 1 97.12 90 MET A C 1
ATOM 678 O O . MET A 1 90 ? -8.469 19.859 8.242 1 97.12 90 MET A O 1
ATOM 682 N N . GLU A 1 91 ? -10.25 21.078 8.82 1 97.25 91 GLU A N 1
ATOM 683 C CA . GLU A 1 91 ? -9.406 22.141 9.367 1 97.25 91 GLU A CA 1
ATOM 684 C C . GLU A 1 91 ? -8.773 21.703 10.688 1 97.25 91 GLU A C 1
ATOM 686 O O . GLU A 1 91 ? -9.367 20.953 11.453 1 97.25 91 GLU A O 1
ATOM 691 N N . GLY A 1 92 ? -7.543 22.203 10.82 1 97.31 92 GLY A N 1
ATOM 692 C CA . GLY A 1 92 ? -6.875 21.922 12.078 1 97.31 92 GLY A CA 1
ATOM 693 C C . GLY A 1 92 ? -5.371 21.766 11.93 1 97.31 92 GLY A C 1
ATOM 694 O O . GLY A 1 92 ? -4.805 22.094 10.891 1 97.31 92 GLY A O 1
ATOM 695 N N . ARG A 1 93 ? -4.766 21.422 12.969 1 98.06 93 ARG A N 1
ATOM 696 C CA . ARG A 1 93 ? -3.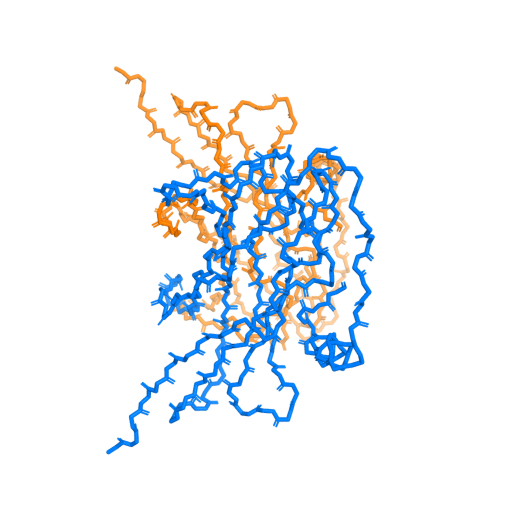332 21.172 13.016 1 98.06 93 ARG A CA 1
ATOM 697 C C . ARG A 1 93 ? -3.051 19.688 13.188 1 98.06 93 ARG A C 1
ATOM 699 O O . ARG A 1 93 ? -3.592 19.047 14.094 1 98.06 93 ARG A O 1
ATOM 706 N N . PHE A 1 94 ? -2.166 19.172 12.281 1 98.38 94 PHE A N 1
ATOM 707 C CA . PHE A 1 94 ? -1.943 17.734 12.227 1 98.38 94 PHE A CA 1
ATOM 708 C C . PHE A 1 94 ? -0.469 17.422 12 1 98.38 94 PHE A C 1
ATOM 710 O O . PHE A 1 94 ? 0.311 18.312 11.648 1 98.38 94 PHE A O 1
ATOM 717 N N . ASN A 1 95 ? -0.122 16.234 12.195 1 98.44 95 ASN A N 1
ATOM 718 C CA . ASN A 1 95 ? 1.131 15.703 11.68 1 98.44 95 ASN A CA 1
ATOM 719 C C . ASN A 1 95 ? 0.967 14.258 11.211 1 98.44 95 ASN A C 1
ATOM 721 O O . ASN A 1 95 ? -0.044 13.617 11.5 1 98.44 95 ASN A O 1
ATOM 725 N N . LEU A 1 96 ? 1.905 13.805 10.445 1 97.94 96 LEU A N 1
ATOM 726 C CA . LEU A 1 96 ? 1.897 12.445 9.922 1 97.94 96 LEU A CA 1
ATOM 727 C C . LEU A 1 96 ? 2.857 11.555 10.703 1 97.94 96 LEU A C 1
ATOM 729 O O . LEU A 1 96 ? 3.963 11.977 11.047 1 97.94 96 LEU A O 1
ATOM 733 N N . ARG A 1 97 ? 2.451 10.422 11.031 1 97.88 97 ARG A N 1
ATOM 734 C CA . ARG A 1 97 ? 3.346 9.359 11.492 1 97.88 97 ARG A CA 1
ATOM 735 C C . ARG A 1 97 ? 3.48 8.266 10.438 1 97.88 97 ARG A C 1
ATOM 737 O O . ARG A 1 97 ? 2.477 7.754 9.938 1 97.88 97 ARG A O 1
ATOM 744 N N . ALA A 1 98 ? 4.637 7.949 10.078 1 97.88 98 ALA A N 1
ATOM 745 C CA . ALA A 1 98 ? 4.922 6.859 9.148 1 97.88 98 ALA A CA 1
ATOM 746 C C . ALA A 1 98 ? 5.461 5.637 9.883 1 97.88 98 ALA A C 1
ATOM 748 O O . ALA A 1 98 ? 6.441 5.73 10.625 1 97.88 98 ALA A O 1
ATOM 749 N N . ASP A 1 99 ? 4.793 4.57 9.781 1 97.62 99 ASP A N 1
ATOM 750 C CA . ASP A 1 99 ? 5.262 3.27 10.25 1 97.62 99 ASP A CA 1
ATOM 751 C C . ASP A 1 99 ? 5.855 2.453 9.102 1 97.62 99 ASP A C 1
ATOM 753 O O . ASP A 1 99 ? 5.164 2.156 8.125 1 97.62 99 ASP A O 1
ATOM 757 N N . ILE A 1 100 ? 7.086 2.062 9.227 1 97.81 100 ILE A N 1
ATOM 758 C CA . ILE A 1 100 ? 7.762 1.314 8.172 1 97.81 100 ILE A CA 1
ATOM 759 C C . ILE A 1 100 ? 7.844 -0.161 8.555 1 97.81 100 ILE A C 1
ATOM 761 O O . ILE A 1 100 ? 8.289 -0.498 9.656 1 97.81 100 ILE A O 1
ATOM 765 N N . TYR A 1 101 ? 7.414 -0.938 7.625 1 96.38 101 TYR A N 1
ATOM 766 C CA . TYR A 1 101 ? 7.379 -2.379 7.855 1 96.38 101 TYR A CA 1
ATOM 767 C C . TYR A 1 101 ? 8.289 -3.109 6.875 1 96.38 101 TYR A C 1
ATOM 769 O O . TYR A 1 101 ? 8.367 -2.744 5.699 1 96.38 101 TYR A O 1
ATOM 777 N N . LYS A 1 102 ? 8.969 -4.109 7.375 1 94.56 102 LYS A N 1
ATOM 778 C CA . LYS A 1 102 ? 9.68 -5.07 6.535 1 94.56 102 LYS A CA 1
ATOM 779 C C . LYS A 1 102 ? 8.82 -6.305 6.27 1 94.56 102 LYS A C 1
ATOM 781 O O . LYS A 1 102 ? 8.18 -6.828 7.184 1 94.56 102 LYS A O 1
ATOM 786 N N . MET A 1 103 ? 8.805 -6.672 4.957 1 91.88 103 MET A N 1
ATOM 787 C CA . MET A 1 103 ? 8.078 -7.883 4.598 1 91.88 103 MET A CA 1
ATOM 788 C C . MET A 1 103 ? 8.93 -9.125 4.832 1 91.88 103 MET A C 1
ATOM 790 O O . MET A 1 103 ? 9.984 -9.281 4.211 1 91.88 103 MET A O 1
ATOM 794 N N . GLU A 1 104 ? 8.562 -9.961 5.645 1 85.38 104 GLU A N 1
ATOM 795 C CA . GLU A 1 104 ? 9.117 -11.273 5.941 1 85.38 104 GLU A CA 1
ATOM 796 C C . GLU A 1 104 ? 8.023 -12.336 6.043 1 85.38 104 GLU A C 1
ATOM 798 O O . GLU A 1 104 ? 7.246 -12.516 5.105 1 85.38 104 GLU A O 1
ATOM 803 N N . GLU A 1 105 ? 7.961 -12.992 7.176 1 81.94 105 GLU A N 1
ATOM 804 C CA . GLU A 1 105 ? 6.758 -13.766 7.48 1 81.94 105 GLU A CA 1
ATOM 805 C C . GLU A 1 105 ? 5.633 -12.867 7.98 1 81.94 105 GLU A C 1
ATOM 807 O O . GLU A 1 105 ? 5.363 -12.812 9.18 1 81.94 105 GLU A O 1
ATOM 812 N N . GLY A 1 106 ? 5.102 -11.992 6.98 1 86.62 106 GLY A N 1
ATOM 813 C CA . GLY A 1 106 ? 4.203 -10.906 7.332 1 86.62 106 GLY A CA 1
ATOM 814 C C . GLY A 1 106 ? 4.891 -9.555 7.395 1 86.62 106 GLY A C 1
ATOM 815 O O . GLY A 1 106 ? 5.977 -9.375 6.832 1 86.62 106 GLY A O 1
ATOM 816 N N . LEU A 1 107 ? 4.199 -8.578 7.969 1 93.81 107 LEU A N 1
ATOM 817 C CA . LEU A 1 107 ? 4.77 -7.246 8.117 1 93.81 107 LEU A CA 1
ATOM 818 C C . LEU A 1 107 ? 5.316 -7.035 9.523 1 93.81 107 LEU A C 1
ATOM 820 O O . LEU A 1 107 ? 4.609 -7.262 10.508 1 93.81 107 LEU A O 1
ATOM 824 N N . LYS A 1 108 ? 6.551 -6.715 9.594 1 93.25 108 LYS A N 1
ATOM 825 C CA . LYS A 1 108 ? 7.199 -6.41 10.859 1 93.25 108 LYS A CA 1
ATOM 826 C C . LYS A 1 108 ? 7.586 -4.938 10.945 1 93.25 108 LYS A C 1
ATOM 828 O O . LYS A 1 108 ? 8.312 -4.43 10.086 1 93.25 108 LYS A O 1
ATOM 833 N N . LEU A 1 109 ? 7.156 -4.254 11.984 1 95.44 109 LEU A N 1
ATOM 834 C CA . LEU A 1 109 ? 7.52 -2.854 12.172 1 95.44 109 LEU A CA 1
ATOM 835 C C . LEU A 1 109 ? 9.016 -2.713 12.422 1 95.44 109 LEU A C 1
ATOM 837 O O . LEU A 1 109 ? 9.57 -3.365 13.312 1 95.44 109 LEU A O 1
ATOM 841 N N . VAL A 1 110 ? 9.688 -1.873 11.625 1 95.62 110 VAL A N 1
ATOM 842 C CA . VAL A 1 110 ? 11.133 -1.769 11.789 1 95.62 110 VAL A CA 1
ATOM 843 C C . VAL A 1 110 ? 11.492 -0.373 12.289 1 95.62 110 VAL A C 1
ATOM 845 O O . VAL A 1 110 ? 12.523 -0.189 12.938 1 95.62 110 VAL A O 1
ATOM 848 N N . THR A 1 111 ? 10.727 0.641 11.984 1 96.44 111 THR A N 1
ATOM 849 C CA . THR A 1 111 ? 10.953 1.989 12.484 1 96.44 111 THR A CA 1
ATOM 850 C C . THR A 1 111 ? 9.719 2.859 12.289 1 96.44 111 THR A C 1
ATOM 852 O O . THR A 1 111 ? 8.781 2.471 11.594 1 96.44 111 THR A O 1
ATOM 855 N N . GLN A 1 112 ? 9.641 3.898 12.953 1 96.88 112 GLN A N 1
ATOM 856 C CA . GLN A 1 112 ? 8.586 4.902 12.891 1 96.88 112 GLN A CA 1
ATOM 857 C C . GLN A 1 112 ? 9.164 6.312 12.828 1 96.88 112 GLN A C 1
ATOM 859 O O . GLN A 1 112 ? 10.211 6.582 13.422 1 96.88 112 GLN A O 1
ATOM 864 N N . VAL A 1 113 ? 8.555 7.176 12.141 1 98.19 113 VAL A N 1
ATOM 865 C CA . VAL A 1 113 ? 9 8.562 12.07 1 98.19 113 VAL A CA 1
ATOM 866 C C . VAL A 1 113 ? 7.797 9.492 11.984 1 98.19 113 VAL A C 1
ATOM 868 O O . VAL A 1 113 ? 6.781 9.156 11.375 1 98.19 113 VAL A O 1
ATOM 871 N N . SER A 1 114 ? 7.867 10.648 12.594 1 97.94 114 SER A N 1
ATOM 872 C CA . SER A 1 114 ? 6.809 11.656 12.555 1 97.94 114 SER A CA 1
ATOM 873 C C . SER A 1 114 ? 7.238 12.883 11.758 1 97.94 114 SER A C 1
ATOM 875 O O . SER A 1 114 ? 8.406 13.258 11.773 1 97.94 114 SER A O 1
ATOM 877 N N . SER A 1 115 ? 6.32 13.461 11.07 1 98.44 115 SER A N 1
ATOM 878 C CA . SER A 1 115 ? 6.586 14.695 10.344 1 98.44 115 SER A CA 1
ATOM 879 C C . SER A 1 115 ? 6.469 15.914 11.25 1 98.44 115 SER A C 1
ATOM 881 O O . SER A 1 115 ? 6.09 15.789 12.414 1 98.44 115 SER A O 1
ATOM 883 N N . LYS A 1 116 ? 6.824 17 10.664 1 98.12 116 LYS A N 1
ATOM 884 C CA . LYS A 1 116 ? 6.438 18.266 11.273 1 98.12 116 LYS A CA 1
ATOM 885 C C . LYS A 1 116 ? 4.93 18.484 11.188 1 98.12 116 LYS A C 1
ATOM 887 O O . LYS A 1 116 ? 4.223 17.719 10.531 1 98.12 116 LYS A O 1
ATOM 892 N N . TYR A 1 117 ? 4.512 19.547 11.844 1 98.12 117 TYR A N 1
ATOM 893 C CA . TYR A 1 117 ? 3.084 19.828 11.875 1 98.12 117 TYR A CA 1
ATOM 894 C C . TYR A 1 117 ? 2.623 20.453 10.562 1 98.12 117 TYR A C 1
ATOM 896 O O . TYR A 1 117 ? 3.391 21.156 9.898 1 98.12 117 TYR A O 1
ATOM 904 N N . ILE A 1 118 ? 1.4 20.172 10.195 1 97.69 118 ILE A N 1
ATOM 905 C CA . ILE A 1 118 ? 0.686 20.719 9.047 1 97.69 118 ILE A CA 1
ATOM 906 C C . ILE A 1 118 ? -0.507 21.547 9.531 1 97.69 118 ILE A C 1
ATOM 908 O O . ILE A 1 118 ? -1.371 21.031 10.25 1 97.69 118 ILE A O 1
ATOM 912 N N . ASP A 1 119 ? -0.565 22.734 9.117 1 97.12 119 ASP A N 1
ATOM 913 C CA . ASP A 1 119 ? -1.744 23.562 9.383 1 97.12 119 ASP A CA 1
ATOM 914 C C . ASP A 1 119 ? -2.713 23.531 8.203 1 97.12 119 ASP A C 1
ATOM 916 O O . ASP A 1 119 ? -2.424 24.078 7.141 1 97.12 119 ASP A O 1
ATOM 920 N N . ALA A 1 120 ? -3.785 22.844 8.375 1 97.25 120 ALA A N 1
ATOM 921 C CA . ALA A 1 120 ? -4.84 22.828 7.363 1 97.25 120 ALA A CA 1
ATOM 922 C C . ALA A 1 120 ? -5.871 23.922 7.617 1 97.25 120 ALA A C 1
ATOM 924 O O . ALA A 1 120 ? -6.621 23.859 8.594 1 97.25 120 ALA A O 1
ATOM 925 N N . ALA A 1 121 ? -5.957 24.828 6.699 1 96 121 ALA A N 1
ATOM 926 C CA . ALA A 1 121 ? -6.793 26.016 6.91 1 96 121 ALA A CA 1
ATOM 927 C C . ALA A 1 121 ? -8.008 26 5.988 1 96 121 ALA A C 1
ATOM 929 O O . ALA A 1 121 ? -7.941 25.453 4.879 1 96 121 ALA A O 1
ATOM 930 N N . GLY A 1 122 ? -9.102 26.547 6.395 1 91.38 122 GLY A N 1
ATOM 931 C CA . GLY A 1 122 ? -10.305 26.672 5.594 1 91.38 122 GLY A CA 1
ATOM 932 C C . GLY A 1 122 ? -10.211 27.781 4.555 1 91.38 122 GLY A C 1
ATOM 933 O O . GLY A 1 122 ? -10.938 27.766 3.559 1 91.38 122 GLY A O 1
ATOM 934 N N . ASN A 1 123 ? -9.281 28.688 4.852 1 86.44 123 ASN A N 1
ATOM 935 C CA . ASN A 1 123 ? -9.117 29.797 3.926 1 86.44 123 ASN A CA 1
ATOM 936 C C . ASN A 1 123 ? -8.172 29.453 2.785 1 86.44 123 ASN A C 1
ATOM 938 O O . ASN A 1 123 ? -7.527 28.391 2.811 1 86.44 123 ASN A O 1
ATOM 942 N N . THR A 1 124 ? -8.234 30.234 1.784 1 84.31 124 THR A N 1
ATOM 943 C CA . THR A 1 124 ? -7.367 30.031 0.632 1 84.31 124 THR A CA 1
ATOM 944 C C . THR A 1 124 ? -5.898 30.141 1.034 1 84.31 124 THR A C 1
ATOM 946 O O . THR A 1 124 ? -5.52 31.062 1.762 1 84.31 124 THR A O 1
ATOM 949 N N . VAL A 1 125 ? -5.145 29.156 0.765 1 85 125 VAL A N 1
ATOM 950 C CA . VAL A 1 125 ? -3.703 29.125 0.972 1 85 125 VAL A CA 1
ATOM 951 C C . VAL A 1 125 ? -2.988 29.047 -0.375 1 85 125 VAL A C 1
ATOM 953 O O . VAL A 1 125 ? -3.416 28.312 -1.268 1 85 125 VAL A O 1
ATOM 956 N N . PRO A 1 126 ? -1.991 29.875 -0.548 1 84.12 126 PRO A N 1
ATOM 957 C CA . PRO A 1 126 ? -1.252 29.766 -1.808 1 84.12 126 PRO A CA 1
ATOM 958 C C . PRO A 1 126 ? -0.706 28.359 -2.047 1 84.12 126 PRO A C 1
ATOM 960 O O . PRO A 1 126 ? -0.325 27.672 -1.096 1 84.12 126 PRO A O 1
ATOM 963 N N . ARG A 1 127 ? -0.778 27.969 -3.242 1 82.69 127 ARG A N 1
ATOM 964 C CA . ARG A 1 127 ? -0.25 26.656 -3.598 1 82.69 127 ARG A CA 1
ATOM 965 C C . ARG A 1 127 ? 1.267 26.609 -3.445 1 82.69 127 ARG A C 1
ATOM 967 O O . ARG A 1 127 ? 1.963 27.547 -3.867 1 82.69 127 ARG A O 1
ATOM 974 N N . ALA A 1 128 ? 1.717 25.625 -2.814 1 84.94 128 ALA A N 1
ATOM 975 C CA . ALA A 1 128 ? 3.158 25.453 -2.65 1 84.94 128 ALA A CA 1
ATOM 976 C C . ALA A 1 128 ? 3.818 25.062 -3.967 1 84.94 128 ALA A C 1
ATOM 978 O O . ALA A 1 128 ? 3.203 24.391 -4.801 1 84.94 128 ALA A O 1
ATOM 979 N N . ILE A 1 129 ? 4.965 25.641 -4.199 1 90.19 129 ILE A N 1
ATOM 980 C CA . ILE A 1 129 ? 5.801 25.266 -5.34 1 90.19 129 ILE A CA 1
ATOM 981 C C . ILE A 1 129 ? 7.016 24.484 -4.855 1 90.19 129 ILE A C 1
ATOM 983 O O . ILE A 1 129 ? 7.66 24.859 -3.873 1 90.19 129 ILE A O 1
ATOM 987 N N . ALA A 1 130 ? 7.281 23.406 -5.547 1 94.5 130 ALA A N 1
ATOM 988 C CA . ALA A 1 130 ? 8.43 22.594 -5.168 1 94.5 130 ALA A CA 1
ATOM 989 C C . ALA A 1 130 ? 9.742 23.328 -5.449 1 94.5 130 ALA A C 1
ATOM 991 O O . ALA A 1 130 ? 9.891 23.969 -6.496 1 94.5 130 ALA A O 1
ATOM 992 N N . THR A 1 131 ? 10.633 23.281 -4.5 1 96.69 131 THR A N 1
ATOM 993 C CA . THR A 1 131 ? 11.977 23.812 -4.734 1 96.69 131 THR A CA 1
ATOM 994 C C . THR A 1 131 ? 12.75 22.891 -5.688 1 96.69 131 THR A C 1
ATOM 996 O O . THR A 1 131 ? 12.383 21.734 -5.875 1 96.69 131 THR A O 1
ATOM 999 N N . PRO A 1 132 ? 13.766 23.453 -6.301 1 97.12 132 PRO A N 1
ATOM 1000 C CA . PRO A 1 132 ? 14.578 22.609 -7.176 1 97.12 132 PRO A CA 1
ATOM 1001 C C . PRO A 1 132 ? 15.094 21.344 -6.469 1 97.12 132 PRO A C 1
ATOM 1003 O O . PRO A 1 132 ? 15.148 20.281 -7.07 1 97.12 132 PRO A O 1
ATOM 1006 N N . GLU A 1 133 ? 15.469 21.5 -5.234 1 97.44 133 GLU A N 1
ATOM 1007 C CA . GLU A 1 133 ? 15.945 20.359 -4.465 1 97.44 133 GLU A CA 1
ATOM 1008 C C . GLU A 1 133 ? 14.844 19.312 -4.301 1 97.44 133 GLU A C 1
ATOM 1010 O O . GLU A 1 133 ? 15.102 18.109 -4.43 1 97.44 133 GLU A O 1
ATOM 1015 N N . GLU A 1 134 ? 13.695 19.828 -3.994 1 97.31 134 GLU A N 1
ATOM 1016 C CA . GLU A 1 134 ? 12.562 18.922 -3.859 1 97.31 134 GLU A CA 1
ATOM 1017 C C . GLU A 1 134 ? 12.242 18.234 -5.184 1 97.31 134 GLU A C 1
ATOM 1019 O O . GLU A 1 134 ? 11.93 17.047 -5.211 1 97.31 134 GLU A O 1
ATOM 1024 N N . GLU A 1 135 ? 12.352 18.953 -6.254 1 97.5 135 GLU A N 1
ATOM 1025 C CA . GLU A 1 135 ? 12.109 18.391 -7.578 1 97.5 135 GLU A CA 1
ATOM 1026 C C . GLU A 1 135 ? 13.102 17.266 -7.891 1 97.5 135 GLU A C 1
ATOM 1028 O O . GLU A 1 135 ? 12.727 16.234 -8.461 1 97.5 135 GLU A O 1
ATOM 1033 N N . GLU A 1 136 ? 14.289 17.5 -7.531 1 97.62 136 GLU A N 1
ATOM 1034 C CA . GLU A 1 136 ? 15.32 16.484 -7.738 1 97.62 136 GLU A CA 1
ATOM 1035 C C . GLU A 1 136 ? 15 15.211 -6.969 1 97.62 136 GLU A C 1
ATOM 1037 O O . GLU A 1 136 ? 15.117 14.102 -7.504 1 97.62 136 GLU A O 1
ATOM 1042 N N . LYS A 1 137 ? 14.594 15.406 -5.711 1 97.38 137 LYS A N 1
ATOM 1043 C CA . LYS A 1 137 ? 14.227 14.258 -4.887 1 97.38 137 LYS A CA 1
ATOM 1044 C C . LYS A 1 137 ? 13.023 13.516 -5.469 1 97.38 137 LYS A C 1
ATOM 1046 O O . LYS A 1 137 ? 12.961 12.289 -5.434 1 97.38 137 LYS A O 1
ATOM 1051 N N . MET A 1 138 ? 12.07 14.281 -5.984 1 97.44 138 MET A N 1
ATOM 1052 C CA . MET A 1 138 ? 10.898 13.672 -6.609 1 97.44 138 MET A CA 1
ATOM 1053 C C . MET A 1 138 ? 11.289 12.891 -7.859 1 97.44 138 MET A C 1
ATOM 1055 O O . MET A 1 138 ? 10.758 11.812 -8.109 1 97.44 138 MET A O 1
ATOM 1059 N N . GLU A 1 139 ? 12.258 13.383 -8.594 1 97.44 139 GLU A N 1
ATOM 1060 C CA . GLU A 1 139 ? 12.727 12.688 -9.797 1 97.44 139 GLU A CA 1
ATOM 1061 C C . GLU A 1 139 ? 13.398 11.367 -9.445 1 97.44 139 GLU A C 1
ATOM 1063 O O . GLU A 1 139 ? 13.188 10.359 -10.117 1 97.44 139 GLU A O 1
ATOM 1068 N N . ILE A 1 140 ? 14.188 11.383 -8.391 1 97.25 140 ILE A N 1
ATOM 1069 C CA . ILE A 1 140 ? 14.844 10.164 -7.938 1 97.25 140 ILE A CA 1
ATOM 1070 C C . ILE A 1 140 ? 13.797 9.148 -7.496 1 97.25 140 ILE A C 1
ATOM 1072 O O . ILE A 1 140 ? 13.914 7.957 -7.789 1 97.25 140 ILE A O 1
ATOM 1076 N N . ALA A 1 141 ? 12.734 9.633 -6.789 1 97.12 141 ALA A N 1
ATOM 1077 C CA . ALA A 1 141 ? 11.656 8.766 -6.336 1 97.12 141 ALA A CA 1
ATOM 1078 C C . ALA A 1 141 ? 10.898 8.164 -7.52 1 97.12 141 ALA A C 1
ATOM 1080 O O . ALA A 1 141 ? 10.461 7.016 -7.473 1 97.12 141 ALA A O 1
ATOM 1081 N N . ARG A 1 142 ? 10.75 8.984 -8.594 1 96.69 142 ARG A N 1
ATOM 1082 C CA . ARG A 1 142 ? 10.109 8.492 -9.805 1 96.69 142 ARG A CA 1
ATOM 1083 C C . ARG A 1 142 ? 10.945 7.395 -10.461 1 96.69 142 ARG A C 1
ATOM 1085 O O . ARG A 1 142 ? 10.414 6.359 -10.867 1 96.69 142 ARG A O 1
ATOM 1092 N N . ARG A 1 143 ? 12.242 7.559 -10.477 1 95.44 143 ARG A N 1
ATOM 1093 C CA . ARG A 1 143 ? 13.148 6.578 -11.062 1 95.44 143 ARG A CA 1
ATOM 1094 C C . ARG A 1 143 ? 13.164 5.289 -10.25 1 95.44 143 ARG A C 1
ATOM 1096 O O . ARG A 1 143 ? 13.32 4.199 -10.805 1 95.44 143 ARG A O 1
ATOM 1103 N N . ALA A 1 144 ? 12.922 5.461 -8.961 1 94.44 144 ALA A N 1
ATOM 1104 C CA . ALA A 1 144 ? 12.898 4.305 -8.07 1 94.44 144 ALA A CA 1
ATOM 1105 C C . ALA A 1 144 ? 11.555 3.582 -8.141 1 94.44 144 ALA A C 1
ATOM 1107 O O . ALA A 1 144 ? 11.383 2.516 -7.547 1 94.44 144 ALA A O 1
ATOM 1108 N N . GLY A 1 145 ? 10.555 4.203 -8.805 1 92.31 145 GLY A N 1
ATOM 1109 C CA . GLY A 1 145 ? 9.227 3.629 -8.883 1 92.31 145 GLY A CA 1
ATOM 1110 C C . GLY A 1 145 ? 8.367 3.928 -7.664 1 92.31 145 GLY A C 1
ATOM 1111 O O . GLY A 1 145 ? 7.281 3.371 -7.512 1 92.31 145 GLY A O 1
ATOM 1112 N N . ALA A 1 146 ? 8.836 4.762 -6.816 1 94.19 146 ALA A N 1
ATOM 1113 C CA . ALA A 1 146 ? 8.125 5.094 -5.582 1 94.19 146 ALA A CA 1
ATOM 1114 C C . ALA A 1 146 ? 7.074 6.176 -5.828 1 94.19 146 ALA A C 1
ATOM 1116 O O . ALA A 1 146 ? 6.055 6.227 -5.137 1 94.19 146 ALA A O 1
ATOM 1117 N N . LEU A 1 147 ? 7.355 7.094 -6.699 1 93.12 147 LEU A N 1
ATOM 1118 C CA . LEU A 1 147 ? 6.438 8.172 -7.039 1 93.12 147 LEU A CA 1
ATOM 1119 C C . LEU A 1 147 ? 5.91 8.016 -8.461 1 93.12 147 LEU A C 1
ATOM 1121 O O . LEU A 1 147 ? 6.672 8.141 -9.422 1 93.12 147 LEU A O 1
ATOM 1125 N N . LYS A 1 148 ? 4.645 7.645 -8.477 1 79.94 148 LYS A N 1
ATOM 1126 C CA . LYS A 1 148 ? 4.055 7.355 -9.781 1 79.94 148 LYS A CA 1
ATOM 1127 C C . LYS A 1 148 ? 3.322 8.57 -10.336 1 79.94 148 LYS A C 1
ATOM 1129 O O . LYS A 1 148 ? 2.816 9.398 -9.578 1 79.94 148 LYS A O 1
ATOM 1134 N N . MET B 1 1 ? -24.359 -11.266 21.844 1 43.66 1 MET B N 1
ATOM 1135 C CA . MET B 1 1 ? -23.766 -10.18 21.062 1 43.66 1 MET B CA 1
ATOM 1136 C C . MET B 1 1 ? -23.266 -10.688 19.719 1 43.66 1 MET B C 1
ATOM 1138 O O . MET B 1 1 ? -22.734 -11.797 19.641 1 43.66 1 MET B O 1
ATOM 1142 N N . PRO B 1 2 ? -23.812 -10.211 18.688 1 56.69 2 PRO B N 1
ATOM 1143 C CA . PRO B 1 2 ? -23.5 -10.883 17.422 1 56.69 2 PRO B CA 1
ATOM 1144 C C . PRO B 1 2 ? -22 -11.031 17.203 1 56.69 2 PRO B C 1
ATOM 1146 O O . PRO B 1 2 ? -21.219 -10.195 17.656 1 56.69 2 PRO B O 1
ATOM 1149 N N . GLU B 1 3 ? -21.438 -12.125 17.031 1 66.12 3 GLU B N 1
ATOM 1150 C CA . GLU B 1 3 ? -20.031 -12.492 16.891 1 66.12 3 GLU B CA 1
ATOM 1151 C C . GLU B 1 3 ? -19.359 -11.648 15.805 1 66.12 3 GLU B C 1
ATOM 1153 O O . GLU B 1 3 ? -19.922 -11.453 14.719 1 66.12 3 GLU B O 1
ATOM 1158 N N . HIS B 1 4 ? -18.359 -10.68 16.094 1 78.06 4 HIS B N 1
ATOM 1159 C CA . HIS B 1 4 ? -17.547 -9.93 15.148 1 78.06 4 HIS B CA 1
ATOM 1160 C C . HIS B 1 4 ? -16.562 -10.836 14.43 1 78.06 4 HIS B C 1
ATOM 1162 O O . HIS B 1 4 ? -15.68 -11.422 15.062 1 78.06 4 HIS B O 1
ATOM 1168 N N . THR B 1 5 ? -17.031 -11.219 13.188 1 88 5 THR B N 1
ATOM 1169 C CA . THR B 1 5 ? -16.109 -12.039 12.414 1 88 5 THR B CA 1
ATOM 1170 C C . THR B 1 5 ? -15.562 -11.266 11.227 1 88 5 THR B C 1
ATOM 1172 O O . THR B 1 5 ? -16.234 -10.383 10.68 1 88 5 THR B O 1
ATOM 1175 N N . ILE B 1 6 ? -14.328 -11.461 10.93 1 93.19 6 ILE B N 1
ATOM 1176 C CA . ILE B 1 6 ? -13.656 -10.906 9.758 1 93.19 6 ILE B CA 1
ATOM 1177 C C . ILE B 1 6 ? -13.148 -12.031 8.867 1 93.19 6 ILE B C 1
ATOM 1179 O O . ILE B 1 6 ? -12.445 -12.93 9.328 1 93.19 6 ILE B O 1
ATOM 1183 N N . GLU B 1 7 ? -13.656 -12 7.664 1 94.69 7 GLU B N 1
ATOM 1184 C CA . GLU B 1 7 ? -13.234 -13.008 6.703 1 94.69 7 GLU B CA 1
ATOM 1185 C C .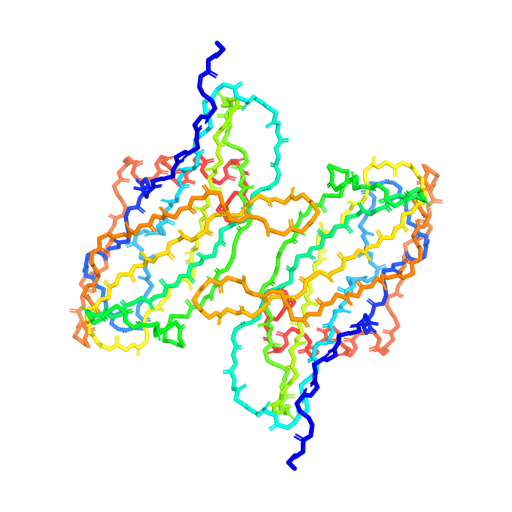 GLU B 1 7 ? -12.75 -12.367 5.406 1 94.69 7 GLU B C 1
ATOM 1187 O O . GLU B 1 7 ? -13.203 -11.289 5.035 1 94.69 7 GLU B O 1
ATOM 1192 N N . CYS B 1 8 ? -11.844 -13.008 4.797 1 97.69 8 CYS B N 1
ATOM 1193 C CA . CYS B 1 8 ? -11.328 -12.555 3.512 1 97.69 8 CYS B CA 1
ATOM 1194 C C . CYS B 1 8 ? -11.242 -13.703 2.518 1 97.69 8 CYS B C 1
ATOM 1196 O O . CYS B 1 8 ? -10.914 -14.828 2.893 1 97.69 8 CYS B O 1
ATOM 1198 N N . THR B 1 9 ? -11.602 -13.406 1.252 1 98.12 9 THR B N 1
ATOM 1199 C CA . THR B 1 9 ? -11.539 -14.422 0.204 1 98.12 9 THR B CA 1
ATOM 1200 C C . THR B 1 9 ? -11.016 -13.82 -1.099 1 98.12 9 THR B C 1
ATOM 1202 O O . THR B 1 9 ? -11.164 -12.617 -1.335 1 98.12 9 THR B O 1
ATOM 1205 N N . PHE B 1 10 ? -10.391 -14.648 -1.889 1 98.5 10 PHE B N 1
ATOM 1206 C CA . PHE B 1 10 ? -10.125 -14.281 -3.275 1 98.5 10 PHE B CA 1
ATOM 1207 C C . PHE B 1 10 ? -11.391 -14.383 -4.117 1 98.5 10 PHE B C 1
ATOM 1209 O O . PHE B 1 10 ? -11.805 -15.484 -4.484 1 98.5 10 PHE B O 1
ATOM 1216 N N . ILE B 1 11 ? -11.945 -13.266 -4.469 1 98.25 11 ILE B N 1
ATOM 1217 C CA . ILE B 1 11 ? -13.164 -13.305 -5.258 1 98.25 11 ILE B CA 1
ATOM 1218 C C . ILE B 1 11 ? -12.82 -13.445 -6.738 1 98.25 11 ILE B C 1
ATOM 1220 O O . ILE B 1 11 ? -13.656 -13.867 -7.543 1 98.25 11 ILE B O 1
ATOM 1224 N N . ILE B 1 12 ? -11.734 -13.008 -7.133 1 98.25 12 ILE B N 1
ATOM 1225 C CA . ILE B 1 12 ? -11.078 -13.414 -8.375 1 98.25 12 ILE B CA 1
ATOM 1226 C C . ILE B 1 12 ? -9.734 -14.062 -8.062 1 98.25 12 ILE B C 1
ATOM 1228 O O . ILE B 1 12 ? -8.82 -13.398 -7.57 1 98.25 12 ILE B O 1
ATOM 1232 N N . GLU B 1 13 ? -9.648 -15.312 -8.281 1 97.56 13 GLU B N 1
ATOM 1233 C CA . GLU B 1 13 ? -8.406 -16.062 -8.086 1 97.56 13 GLU B CA 1
ATOM 1234 C C . GLU B 1 13 ? -7.363 -15.672 -9.133 1 97.56 13 GLU B C 1
ATOM 1236 O O . GLU B 1 13 ? -7.711 -15.266 -10.242 1 97.56 13 GLU B O 1
ATOM 1241 N N . PRO B 1 14 ? -6.074 -15.719 -8.648 1 97.31 14 PRO B N 1
ATOM 1242 C CA . PRO B 1 14 ? -5.082 -15.602 -9.719 1 97.31 14 PRO B CA 1
ATOM 1243 C C . PRO B 1 14 ? -5.219 -16.688 -10.781 1 97.31 14 PRO B C 1
ATOM 1245 O O . PRO B 1 14 ? -5.781 -17.75 -10.508 1 97.31 14 PRO B O 1
ATOM 1248 N N . PRO B 1 15 ? -4.77 -16.344 -12.023 1 95.81 15 PRO B N 1
ATOM 1249 C CA . PRO B 1 15 ? -4.844 -17.391 -13.047 1 95.81 15 PRO B CA 1
ATOM 1250 C C . PRO B 1 15 ? -4.074 -18.656 -12.664 1 95.81 15 PRO B C 1
ATOM 1252 O O . PRO B 1 15 ? -3.002 -18.562 -12.055 1 95.81 15 PRO B O 1
ATOM 1255 N N . ALA B 1 16 ? -4.629 -19.75 -13.016 1 95.5 16 ALA B N 1
ATOM 1256 C CA . ALA B 1 16 ? -4.023 -21.031 -12.656 1 95.5 16 ALA B CA 1
ATOM 1257 C C . ALA B 1 16 ? -2.725 -21.25 -13.43 1 95.5 16 ALA B C 1
ATOM 1259 O O . ALA B 1 16 ? -1.817 -21.938 -12.945 1 95.5 16 ALA B O 1
ATOM 1260 N N . LYS B 1 17 ? -2.705 -20.75 -14.633 1 95.56 17 LYS B N 1
ATOM 1261 C CA . LYS B 1 17 ? -1.531 -20.859 -15.492 1 95.56 17 LYS B CA 1
ATOM 1262 C C . LYS B 1 17 ? -1.157 -19.516 -16.094 1 95.56 17 LYS B C 1
ATOM 1264 O O . LYS B 1 17 ? -2.025 -18.781 -16.562 1 95.56 17 LYS B O 1
ATOM 1269 N N . VAL B 1 18 ? 0.09 -19.219 -16 1 95.69 18 VAL B N 1
ATOM 1270 C CA . VAL B 1 18 ? 0.576 -17.969 -16.578 1 95.69 18 VAL B CA 1
ATOM 1271 C C . VAL B 1 18 ? 1.948 -18.188 -17.203 1 95.69 18 VAL B C 1
ATOM 1273 O O . VAL B 1 18 ? 2.668 -19.125 -16.828 1 95.69 18 VAL B O 1
ATOM 1276 N N . GLN B 1 19 ? 2.211 -17.375 -18.141 1 95.19 19 GLN B N 1
ATOM 1277 C CA . GLN B 1 19 ? 3.564 -17.359 -18.688 1 95.19 19 GLN B CA 1
ATOM 1278 C C . GLN B 1 19 ? 4.512 -16.578 -17.781 1 95.19 19 GLN B C 1
ATOM 1280 O O . GLN B 1 19 ? 4.164 -15.5 -17.297 1 95.19 19 GLN B O 1
ATOM 1285 N N . CYS B 1 20 ? 5.672 -17.188 -17.594 1 94.44 20 CYS B N 1
ATOM 1286 C CA . CYS B 1 20 ? 6.695 -16.453 -16.859 1 94.44 20 CYS B CA 1
ATOM 1287 C C . CYS B 1 20 ? 6.898 -15.055 -17.453 1 94.44 20 CYS B C 1
ATOM 1289 O O . CYS B 1 20 ? 7.043 -14.906 -18.672 1 94.44 20 CYS B O 1
ATOM 1291 N N . GLY B 1 21 ? 6.789 -14.102 -16.547 1 93.25 21 GLY B N 1
ATOM 1292 C CA . GLY B 1 21 ? 6.953 -12.727 -17.016 1 93.25 21 GLY B CA 1
ATOM 1293 C C . GLY B 1 21 ? 5.664 -12.109 -17.531 1 93.25 21 GLY B C 1
ATOM 1294 O O . GLY B 1 21 ? 5.621 -10.922 -17.828 1 93.25 21 GLY B O 1
ATOM 1295 N N . GLY B 1 22 ? 4.672 -12.906 -17.609 1 93.31 22 GLY B N 1
ATOM 1296 C CA . GLY B 1 22 ? 3.377 -12.406 -18.047 1 93.31 22 GLY B CA 1
ATOM 1297 C C . GLY B 1 22 ? 2.549 -11.828 -16.906 1 93.31 22 GLY B C 1
ATOM 1298 O O . GLY B 1 22 ? 2.758 -12.18 -15.75 1 93.31 22 GLY B O 1
ATOM 1299 N N . SER B 1 23 ? 1.619 -11.016 -17.281 1 93.5 23 SER B N 1
ATOM 1300 C CA . SER B 1 23 ? 0.733 -10.406 -16.297 1 93.5 23 SER B CA 1
ATOM 1301 C C . SER B 1 23 ? -0.25 -11.438 -15.734 1 93.5 23 SER B C 1
ATOM 1303 O O . SER B 1 23 ? -0.763 -12.273 -16.469 1 93.5 23 SER B O 1
ATOM 1305 N N . LEU B 1 24 ? -0.469 -11.336 -14.445 1 95.69 24 LEU B N 1
ATOM 1306 C CA . LEU B 1 24 ? -1.565 -12.094 -13.852 1 95.69 24 LEU B CA 1
ATOM 1307 C C . LEU B 1 24 ? -2.908 -11.445 -14.172 1 95.69 24 LEU B C 1
ATOM 1309 O O . LEU B 1 24 ? -3.346 -10.539 -13.469 1 95.69 24 LEU B O 1
ATOM 1313 N N . TYR B 1 25 ? -3.48 -12.016 -15.258 1 95.19 25 TYR B N 1
ATOM 1314 C CA . TYR B 1 25 ? -4.746 -11.445 -15.711 1 95.19 25 TYR B CA 1
ATOM 1315 C C . TYR B 1 25 ? -5.836 -12.508 -15.758 1 95.19 25 TYR B C 1
ATOM 1317 O O . TYR B 1 25 ? -5.605 -13.625 -16.234 1 95.19 25 TYR B O 1
ATOM 1325 N N . PRO B 1 26 ? -7.082 -12.133 -15.469 1 95.88 26 PRO B N 1
ATOM 1326 C CA . PRO B 1 26 ? -7.477 -10.883 -14.82 1 95.88 26 PRO B CA 1
ATOM 1327 C C . PRO B 1 26 ? -6.789 -10.68 -13.469 1 95.88 26 PRO B C 1
ATOM 1329 O O . PRO B 1 26 ? -6.324 -11.641 -12.852 1 95.88 26 PRO B O 1
ATOM 1332 N N . PRO B 1 27 ? -6.68 -9.328 -13.047 1 96.38 27 PRO B N 1
ATOM 1333 C CA . PRO B 1 27 ? -6.133 -9.109 -11.703 1 96.38 27 PRO B CA 1
ATOM 1334 C C . PRO B 1 27 ? -6.906 -9.859 -10.625 1 96.38 27 PRO B C 1
ATOM 1336 O O . PRO B 1 27 ? -8.141 -9.922 -10.664 1 96.38 27 PRO B O 1
ATOM 1339 N N . PHE B 1 28 ? -6.098 -10.469 -9.797 1 97.56 28 PHE B N 1
ATOM 1340 C CA . PHE B 1 28 ? -6.805 -11.102 -8.688 1 97.56 28 PHE B CA 1
ATOM 1341 C C . PHE B 1 28 ? -7.371 -10.047 -7.742 1 97.56 28 PHE B C 1
ATOM 1343 O O . PHE B 1 28 ? -6.805 -8.969 -7.594 1 97.56 28 PHE B O 1
ATOM 1350 N N . LEU B 1 29 ? -8.5 -10.414 -7.125 1 98.31 29 LEU B N 1
ATOM 1351 C CA . LEU B 1 29 ? -9.227 -9.531 -6.219 1 98.31 29 LEU B CA 1
ATOM 1352 C C . LEU B 1 29 ? -9.523 -10.227 -4.898 1 98.31 29 LEU B C 1
ATOM 1354 O O . LEU B 1 29 ? -9.875 -11.414 -4.883 1 98.31 29 LEU B O 1
ATOM 1358 N N . LEU B 1 30 ? -9.383 -9.5 -3.859 1 98.56 30 LEU B N 1
ATOM 1359 C CA . LEU B 1 30 ? -9.773 -9.961 -2.531 1 98.56 30 LEU B CA 1
ATOM 1360 C C . LEU B 1 30 ? -10.977 -9.18 -2.014 1 98.56 30 LEU B C 1
ATOM 1362 O O . LEU B 1 30 ? -11.133 -8 -2.322 1 98.56 30 LEU B O 1
ATOM 1366 N N . GLU B 1 31 ? -11.773 -9.859 -1.232 1 97.94 31 GLU B N 1
ATOM 1367 C CA . GLU B 1 31 ? -12.867 -9.203 -0.518 1 97.94 31 GLU B CA 1
ATOM 1368 C C . GLU B 1 31 ? -12.836 -9.539 0.97 1 97.94 31 GLU B C 1
ATOM 1370 O O . GLU B 1 31 ? -12.82 -10.711 1.346 1 97.94 31 GLU B O 1
ATOM 1375 N N . LEU B 1 32 ? -12.68 -8.578 1.778 1 97.62 32 LEU B N 1
ATOM 1376 C CA . LEU B 1 32 ? -12.812 -8.672 3.229 1 97.62 32 LEU B CA 1
ATOM 1377 C C . LEU B 1 32 ? -14.234 -8.359 3.668 1 97.62 32 LEU B C 1
ATOM 1379 O O . LEU B 1 32 ? -14.805 -7.336 3.271 1 97.62 32 LEU B O 1
ATOM 1383 N N . SER B 1 33 ? -14.742 -9.172 4.383 1 94.19 33 SER B N 1
ATOM 1384 C CA . SER B 1 33 ? -16.078 -8.961 4.918 1 94.19 33 SER B CA 1
ATOM 1385 C C . SER B 1 33 ? -16.078 -9.023 6.441 1 94.19 33 SER B C 1
ATOM 1387 O O . SER B 1 33 ? -15.461 -9.898 7.035 1 94.19 33 SER B O 1
ATOM 1389 N N . LYS B 1 34 ? -16.719 -8.039 7.035 1 91.06 34 LYS B N 1
ATOM 1390 C CA . LYS B 1 34 ? -16.859 -7.969 8.484 1 91.06 34 LYS B CA 1
ATOM 1391 C C . LYS B 1 34 ? -18.312 -8.195 8.906 1 91.06 34 LYS B C 1
ATOM 1393 O O . LYS B 1 34 ? -19.234 -7.688 8.258 1 91.06 34 LYS B O 1
ATOM 1398 N N . THR B 1 35 ? -18.531 -9.023 9.805 1 84.19 35 THR B N 1
ATOM 1399 C CA . THR B 1 35 ? -19.875 -9.234 10.367 1 84.19 35 THR B CA 1
ATOM 1400 C C . THR B 1 35 ? -19.953 -8.656 11.781 1 84.19 35 THR B C 1
ATOM 1402 O O . THR B 1 35 ? -19.016 -8.789 12.57 1 84.19 35 THR B O 1
ATOM 1405 N N . GLY B 1 36 ? -21.047 -7.859 12.203 1 80.56 36 GLY B N 1
ATOM 1406 C CA . GLY B 1 36 ? -21.312 -7.355 13.547 1 80.56 36 GLY B CA 1
ATOM 1407 C C . GLY B 1 36 ? -20.719 -5.977 13.789 1 80.56 36 GLY B C 1
ATOM 1408 O O . GLY B 1 36 ? -21.094 -5.297 14.742 1 80.56 36 GLY B O 1
ATOM 1409 N N . ASP B 1 37 ? -19.641 -5.645 13.164 1 76.31 37 ASP B N 1
ATOM 1410 C CA . ASP B 1 37 ? -19.031 -4.328 13.273 1 76.31 37 ASP B CA 1
ATOM 1411 C C . ASP B 1 37 ? -19.109 -3.57 11.953 1 76.31 37 ASP B C 1
ATOM 1413 O O . ASP B 1 37 ? -18.422 -3.916 10.984 1 76.31 37 ASP B O 1
ATOM 1417 N N . HIS B 1 38 ? -19.922 -2.479 11.906 1 74.81 38 HIS B N 1
ATOM 1418 C CA . HIS B 1 38 ? -20.125 -1.755 10.656 1 74.81 38 HIS B CA 1
ATOM 1419 C C . HIS B 1 38 ? -19.281 -0.484 10.609 1 74.81 38 HIS B C 1
ATOM 1421 O O . HIS B 1 38 ? -19.438 0.337 9.703 1 74.81 38 HIS B O 1
ATOM 1427 N N . SER B 1 39 ? -18.469 -0.462 11.641 1 83.38 39 SER B N 1
ATOM 1428 C CA . SER B 1 39 ? -17.625 0.727 11.625 1 83.38 39 SER B CA 1
ATOM 1429 C C . SER B 1 39 ? -16.625 0.673 10.484 1 83.38 39 SER B C 1
ATOM 1431 O O . SER B 1 39 ? -16.078 -0.392 10.172 1 83.38 39 SER B O 1
ATOM 1433 N N . GLN B 1 40 ? -16.609 1.751 9.812 1 86.94 40 GLN B N 1
ATOM 1434 C CA . GLN B 1 40 ? -15.625 1.856 8.734 1 86.94 40 GLN B CA 1
ATOM 1435 C C . GLN B 1 40 ? -14.211 1.96 9.297 1 86.94 40 GLN B C 1
ATOM 1437 O O . GLN B 1 40 ? -14 2.529 10.367 1 86.94 40 GLN B O 1
ATOM 1442 N N . SER B 1 41 ? -13.336 1.298 8.664 1 90.19 41 SER B N 1
ATOM 1443 C CA . SER B 1 41 ? -11.922 1.337 9.023 1 90.19 41 SER B CA 1
ATOM 1444 C C . SER B 1 41 ? -11.039 1.285 7.785 1 90.19 41 SER B C 1
ATOM 1446 O O . SER B 1 41 ? -11.531 1.14 6.668 1 90.19 41 SER B O 1
ATOM 1448 N N . THR B 1 42 ? -9.805 1.509 8.016 1 92.44 42 THR B N 1
ATOM 1449 C CA . THR B 1 42 ? -8.828 1.396 6.941 1 92.44 42 THR B CA 1
ATOM 1450 C C . THR B 1 42 ? -8.117 0.044 6.988 1 92.44 42 THR B C 1
ATOM 1452 O O . THR B 1 42 ? -7.602 -0.355 8.031 1 92.44 42 THR B O 1
ATOM 1455 N N . TYR B 1 43 ? -8.188 -0.625 5.879 1 95.06 43 TYR B N 1
ATOM 1456 C CA . TYR B 1 43 ? -7.535 -1.925 5.777 1 95.06 43 TYR B CA 1
ATOM 1457 C C . TYR B 1 43 ? -6.473 -1.915 4.684 1 95.06 43 TYR B C 1
ATOM 1459 O O . TYR B 1 43 ? -6.641 -1.264 3.65 1 95.06 43 TYR B O 1
ATOM 1467 N N . VAL B 1 44 ? -5.418 -2.666 4.93 1 96.12 44 VAL B N 1
ATOM 1468 C CA . VAL B 1 44 ? -4.32 -2.834 3.982 1 96.12 44 VAL B CA 1
ATOM 1469 C C . VAL B 1 44 ? -4.043 -4.32 3.773 1 96.12 44 VAL B C 1
ATOM 1471 O O . VAL B 1 44 ? -4.031 -5.098 4.73 1 96.12 44 VAL B O 1
ATOM 1474 N N . ALA B 1 45 ? -3.857 -4.645 2.568 1 97.25 45 ALA B N 1
ATOM 1475 C CA . ALA B 1 45 ? -3.482 -6.012 2.23 1 97.25 45 ALA B CA 1
ATOM 1476 C C . ALA B 1 45 ? -2.023 -6.09 1.786 1 97.25 45 ALA B C 1
ATOM 1478 O O . ALA B 1 45 ? -1.544 -5.215 1.061 1 97.25 45 ALA B O 1
ATOM 1479 N N . ASN B 1 46 ? -1.36 -7.07 2.219 1 96.56 46 ASN B N 1
ATOM 1480 C CA . ASN B 1 46 ? -0.024 -7.418 1.745 1 96.56 46 ASN B CA 1
ATOM 1481 C C . ASN B 1 46 ? 0.005 -8.805 1.117 1 96.56 46 ASN B C 1
ATOM 1483 O O . ASN B 1 46 ? -0.527 -9.758 1.687 1 96.56 46 ASN B O 1
ATOM 1487 N N . ILE B 1 47 ? 0.657 -8.875 -0.013 1 96.88 47 ILE B N 1
ATOM 1488 C CA . ILE B 1 47 ? 0.683 -10.156 -0.7 1 96.88 47 ILE B CA 1
ATOM 1489 C C . ILE B 1 47 ? 2.094 -10.742 -0.654 1 96.88 47 ILE B C 1
ATOM 1491 O O . ILE B 1 47 ? 3.078 -10.008 -0.796 1 96.88 47 ILE B O 1
ATOM 1495 N N . THR B 1 48 ? 2.146 -12.023 -0.402 1 96.38 48 THR B N 1
ATOM 1496 C CA . THR B 1 48 ? 3.375 -12.805 -0.408 1 96.38 48 THR B CA 1
ATOM 1497 C C . THR B 1 48 ? 3.27 -13.969 -1.392 1 96.38 48 THR B C 1
ATOM 1499 O O . THR B 1 48 ? 2.236 -14.641 -1.463 1 96.38 48 THR B O 1
ATOM 1502 N N . LEU B 1 49 ? 4.301 -14.117 -2.152 1 96.94 49 LEU B N 1
ATOM 1503 C CA . LEU B 1 49 ? 4.363 -15.273 -3.033 1 96.94 49 LEU B CA 1
ATOM 1504 C C . LEU B 1 49 ? 5.086 -16.438 -2.354 1 96.94 49 LEU B C 1
ATOM 1506 O O . LEU B 1 49 ? 6.188 -16.266 -1.829 1 96.94 49 LEU B O 1
ATOM 1510 N N . LEU B 1 50 ? 4.438 -17.531 -2.365 1 97.44 50 LEU B N 1
ATOM 1511 C CA . LEU B 1 50 ? 5.02 -18.719 -1.77 1 97.44 50 LEU B CA 1
ATOM 1512 C C . LEU B 1 50 ? 5.258 -19.797 -2.828 1 97.44 50 LEU B C 1
ATOM 1514 O O . LEU B 1 50 ? 4.441 -19.969 -3.732 1 97.44 50 LEU B O 1
ATOM 1518 N N . ASN B 1 51 ? 6.367 -20.484 -2.727 1 97.44 51 ASN B N 1
ATOM 1519 C CA . ASN B 1 51 ? 6.578 -21.641 -3.59 1 97.44 51 ASN B CA 1
ATOM 1520 C C . ASN B 1 51 ? 5.938 -22.891 -3.01 1 97.44 51 ASN B C 1
ATOM 1522 O O . ASN B 1 51 ? 5.211 -22.828 -2.016 1 97.44 51 ASN B O 1
ATOM 1526 N N . GLU B 1 52 ? 6.152 -24 -3.645 1 96.31 52 GLU B N 1
ATOM 1527 C CA . GLU B 1 52 ? 5.504 -25.266 -3.268 1 96.31 52 GLU B CA 1
ATOM 1528 C C . GLU B 1 52 ? 5.926 -25.703 -1.868 1 96.31 52 GLU B C 1
ATOM 1530 O O . GLU B 1 52 ? 5.203 -26.453 -1.204 1 96.31 52 GLU B O 1
ATOM 1535 N N . ASN B 1 53 ? 7.066 -25.25 -1.409 1 96.25 53 ASN B N 1
ATOM 1536 C CA . ASN B 1 53 ? 7.57 -25.578 -0.082 1 96.25 53 ASN B CA 1
ATOM 1537 C C . ASN B 1 53 ? 7.129 -24.547 0.96 1 96.25 53 ASN B C 1
ATOM 1539 O O . ASN B 1 53 ? 7.625 -24.547 2.088 1 96.25 53 ASN B O 1
ATOM 1543 N N . HIS B 1 54 ? 6.305 -23.594 0.556 1 93.94 54 HIS B N 1
ATOM 1544 C CA . HIS B 1 54 ? 5.75 -22.562 1.429 1 93.94 54 HIS B CA 1
ATOM 1545 C C . HIS B 1 54 ? 6.82 -21.562 1.842 1 93.94 54 HIS B C 1
ATOM 1547 O O . HIS B 1 54 ? 6.762 -21 2.939 1 93.94 54 HIS B O 1
ATOM 1553 N N . GLU B 1 55 ? 7.859 -21.516 1.001 1 94.06 55 GLU B N 1
ATOM 1554 C CA . GLU B 1 55 ? 8.891 -20.516 1.216 1 94.06 55 GLU B CA 1
ATOM 1555 C C . GLU B 1 55 ? 8.508 -19.188 0.563 1 94.06 55 GLU B C 1
ATOM 1557 O O . GLU B 1 55 ? 7.945 -19.172 -0.536 1 94.06 55 GLU B O 1
ATOM 1562 N N . ASN B 1 56 ? 8.844 -18.156 1.24 1 94.75 56 ASN B N 1
ATOM 1563 C CA . ASN B 1 56 ? 8.609 -16.828 0.696 1 94.75 56 ASN B CA 1
ATOM 1564 C C . ASN B 1 56 ? 9.547 -16.516 -0.464 1 94.75 56 ASN B C 1
ATOM 1566 O O . ASN B 1 56 ? 10.766 -16.438 -0.277 1 94.75 56 ASN B O 1
ATOM 1570 N N . VAL B 1 57 ? 9.047 -16.328 -1.646 1 95.25 57 VAL B N 1
ATOM 1571 C CA . VAL B 1 57 ? 9.828 -16.016 -2.836 1 95.25 57 VAL B CA 1
ATOM 1572 C C . VAL B 1 57 ? 9.281 -14.734 -3.477 1 95.25 57 VAL B C 1
ATOM 1574 O O . VAL B 1 57 ? 9.234 -14.617 -4.703 1 95.25 57 VAL B O 1
ATOM 1577 N N . SER B 1 58 ? 8.844 -13.812 -2.73 1 94.38 58 SER B N 1
ATOM 1578 C CA . SER B 1 58 ? 8.18 -12.594 -3.188 1 94.38 58 SER B CA 1
ATOM 1579 C C . SER B 1 58 ? 9.109 -11.742 -4.039 1 94.38 58 SER B C 1
ATOM 1581 O O . SER B 1 58 ? 8.664 -10.828 -4.73 1 94.38 58 SER B O 1
ATOM 1583 N N . ASP B 1 59 ? 10.398 -12.039 -4.074 1 90.88 59 ASP B N 1
ATOM 1584 C CA . ASP B 1 59 ? 11.352 -11.305 -4.902 1 90.88 59 ASP B CA 1
ATOM 1585 C C . ASP B 1 59 ? 11.047 -11.484 -6.387 1 90.88 59 ASP B C 1
ATOM 1587 O O . ASP B 1 59 ? 11.406 -10.641 -7.211 1 90.88 59 ASP B O 1
ATOM 1591 N N . VAL B 1 60 ? 10.359 -12.547 -6.723 1 95.31 60 VAL B N 1
ATOM 1592 C CA . VAL B 1 60 ? 10.109 -12.812 -8.133 1 95.31 60 VAL B CA 1
ATOM 1593 C C . VAL B 1 60 ? 8.68 -12.391 -8.492 1 95.31 60 VAL B C 1
ATOM 1595 O O . VAL B 1 60 ? 8.25 -12.555 -9.633 1 95.31 60 VAL B O 1
ATOM 1598 N N . LEU B 1 61 ? 7.957 -11.984 -7.48 1 95.69 61 LEU B N 1
ATOM 1599 C CA . LEU B 1 61 ? 6.668 -11.352 -7.73 1 95.69 61 LEU B CA 1
ATOM 1600 C C . LEU B 1 61 ? 6.848 -9.867 -8.031 1 95.69 61 LEU B C 1
ATOM 1602 O O . LEU B 1 61 ? 7.168 -9.078 -7.133 1 95.69 61 LEU B O 1
ATOM 1606 N N . LEU B 1 62 ? 6.645 -9.484 -9.234 1 94.44 62 LEU B N 1
ATOM 1607 C CA . LEU B 1 62 ? 6.762 -8.094 -9.641 1 94.44 62 LEU B CA 1
ATOM 1608 C C . LEU B 1 62 ? 5.434 -7.363 -9.484 1 94.44 62 LEU B C 1
ATOM 1610 O O . LEU B 1 62 ? 4.371 -7.984 -9.539 1 94.44 62 LEU B O 1
ATOM 1614 N N . GLY B 1 63 ? 5.559 -6.043 -9.227 1 91.62 63 GLY B N 1
ATOM 1615 C CA . GLY B 1 63 ? 4.363 -5.25 -9 1 91.62 63 GLY B CA 1
ATOM 1616 C C . GLY B 1 63 ? 4.188 -4.844 -7.547 1 91.62 63 GLY B C 1
ATOM 1617 O O . GLY B 1 63 ? 5.055 -5.113 -6.711 1 91.62 63 GLY B O 1
ATOM 1618 N N . PRO B 1 64 ? 3.035 -4.223 -7.242 1 90.88 64 PRO B N 1
ATOM 1619 C CA . PRO B 1 64 ? 2.779 -3.811 -5.859 1 90.88 64 PRO B CA 1
ATOM 1620 C C . PRO B 1 64 ? 2.512 -4.992 -4.934 1 90.88 64 PRO B C 1
ATOM 1622 O O . PRO B 1 64 ? 1.821 -5.941 -5.316 1 90.88 64 PRO B O 1
ATOM 1625 N N . LYS B 1 65 ? 3.041 -4.879 -3.791 1 93.19 65 LYS B N 1
ATOM 1626 C CA . LYS B 1 65 ? 2.844 -5.961 -2.83 1 93.19 65 LYS B CA 1
ATOM 1627 C C . LYS B 1 65 ? 1.875 -5.543 -1.727 1 93.19 65 LYS B C 1
ATOM 1629 O O . LYS B 1 65 ? 1.515 -6.355 -0.873 1 93.19 65 LYS B O 1
ATOM 1634 N N . CYS B 1 66 ? 1.523 -4.309 -1.72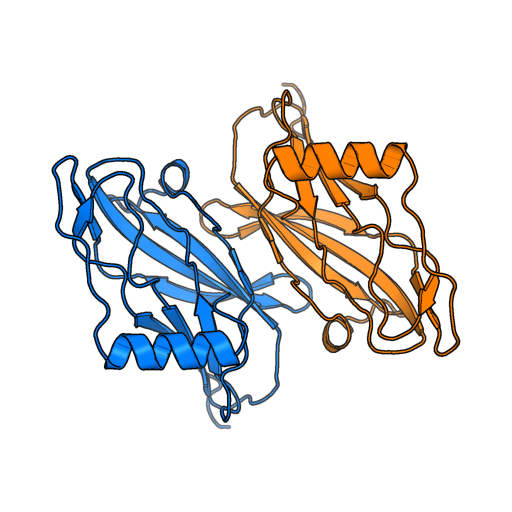9 1 93.75 66 CYS B N 1
ATOM 1635 C CA . CYS B 1 66 ? 0.544 -3.83 -0.761 1 93.75 66 CYS B CA 1
ATOM 1636 C C . CYS B 1 66 ? -0.532 -2.992 -1.442 1 93.75 66 CYS B C 1
ATOM 1638 O O . CYS B 1 66 ? -0.299 -2.426 -2.512 1 93.75 66 CYS B O 1
ATOM 1640 N N . ALA B 1 67 ? -1.669 -2.975 -0.844 1 94.94 67 ALA B N 1
ATOM 1641 C CA . ALA B 1 67 ? -2.799 -2.209 -1.365 1 94.94 67 ALA B CA 1
ATOM 1642 C C . ALA B 1 67 ? -3.764 -1.825 -0.247 1 94.94 67 ALA B C 1
ATOM 1644 O O . ALA B 1 67 ? -4.02 -2.621 0.659 1 94.94 67 ALA B O 1
ATOM 1645 N N . GLN B 1 68 ? -4.254 -0.631 -0.368 1 94.38 68 GLN B N 1
ATOM 1646 C CA . GLN B 1 68 ? -5.316 -0.199 0.533 1 94.38 68 GLN B CA 1
ATOM 1647 C C . GLN B 1 68 ? -6.672 -0.721 0.072 1 94.38 68 GLN B C 1
ATOM 1649 O O . GLN B 1 68 ? -6.969 -0.728 -1.126 1 94.38 68 GLN B O 1
ATOM 1654 N N . GLY B 1 69 ? -7.469 -1.093 1.024 1 96.12 69 GLY B N 1
ATOM 1655 C CA . GLY B 1 69 ? -8.812 -1.555 0.705 1 96.12 69 GLY B CA 1
ATOM 1656 C C . GLY B 1 69 ? -9.75 -0.43 0.325 1 96.12 69 GLY B C 1
ATOM 1657 O O . GLY B 1 69 ? -9.719 0.644 0.93 1 96.12 69 GLY B O 1
ATOM 1658 N N . GLY B 1 70 ? -10.539 -0.697 -0.663 1 94.81 70 GLY B N 1
ATOM 1659 C CA . GLY B 1 70 ? -11.641 0.186 -1 1 94.81 70 GLY B CA 1
ATOM 1660 C C . GLY B 1 70 ? -12.984 -0.319 -0.499 1 94.81 70 GLY B C 1
ATOM 1661 O O . GLY B 1 70 ? -13.312 -1.497 -0.661 1 94.81 70 GLY B O 1
ATOM 1662 N N . LEU B 1 71 ? -13.664 0.572 0.107 1 93.5 71 LEU B N 1
ATOM 1663 C CA . LEU B 1 71 ? -14.977 0.193 0.604 1 93.5 71 LEU B CA 1
ATOM 1664 C C . LEU B 1 71 ? -15.914 -0.153 -0.548 1 93.5 71 LEU B C 1
ATOM 1666 O O . LEU B 1 71 ? -16.094 0.644 -1.473 1 93.5 71 LEU B O 1
ATOM 1670 N N . LYS B 1 72 ? -16.406 -1.383 -0.524 1 95.12 72 LYS B N 1
ATOM 1671 C CA . LYS B 1 72 ? -17.328 -1.835 -1.559 1 95.12 72 LYS B CA 1
ATOM 1672 C C . LYS B 1 72 ? -18.594 -0.979 -1.578 1 95.12 72 LYS B C 1
ATOM 1674 O O . LYS B 1 72 ? -19.203 -0.747 -0.535 1 95.12 72 LYS B O 1
ATOM 1679 N N . PRO B 1 73 ? -18.906 -0.582 -2.775 1 90.94 73 PRO B N 1
ATOM 1680 C CA . PRO B 1 73 ? -20.141 0.209 -2.852 1 90.94 73 PRO B CA 1
ATOM 1681 C C . PRO B 1 73 ? -21.359 -0.548 -2.336 1 90.94 73 PRO B C 1
ATOM 1683 O O . PRO B 1 73 ? -21.469 -1.761 -2.531 1 90.94 73 PRO B O 1
ATOM 1686 N N . ASP B 1 74 ? -22.25 0.111 -1.623 1 83.44 74 ASP B N 1
ATOM 1687 C CA . ASP B 1 74 ? -23.531 -0.413 -1.15 1 83.44 74 ASP B CA 1
ATOM 1688 C C . ASP B 1 74 ? -23.328 -1.501 -0.099 1 83.44 74 ASP B C 1
ATOM 1690 O O . ASP B 1 74 ? -24.188 -2.369 0.08 1 83.44 74 ASP B O 1
ATOM 1694 N N . SER B 1 75 ? -22.109 -1.568 0.385 1 81.81 75 SER B N 1
ATOM 1695 C CA . SER B 1 75 ? -21.828 -2.51 1.463 1 81.81 75 SER B CA 1
ATOM 1696 C C . SER B 1 75 ? -21.5 -1.781 2.76 1 81.81 75 SER B C 1
ATOM 1698 O O . SER B 1 75 ? -20.969 -0.667 2.732 1 81.81 75 SER B O 1
ATOM 1700 N N . GLU B 1 76 ? -21.953 -2.359 3.834 1 75.5 76 GLU B N 1
ATOM 1701 C CA . GLU B 1 76 ? -21.688 -1.729 5.121 1 75.5 76 GLU B CA 1
ATOM 1702 C C . GLU B 1 76 ? -20.391 -2.268 5.734 1 75.5 76 GLU B C 1
ATOM 1704 O O . GLU B 1 76 ? -19.922 -1.748 6.746 1 75.5 76 GLU B O 1
ATOM 1709 N N . GLY B 1 77 ? -19.719 -3.119 5.012 1 84.75 77 GLY B N 1
ATOM 1710 C CA . GLY B 1 77 ? -18.594 -3.664 5.762 1 84.75 77 GLY B CA 1
ATOM 1711 C C . GLY B 1 77 ? -17.641 -4.477 4.906 1 84.75 77 GLY B C 1
ATOM 1712 O O . GLY B 1 77 ? -16.906 -5.32 5.422 1 84.75 77 GLY B O 1
ATOM 1713 N N . SER B 1 78 ? -17.719 -4.309 3.635 1 93.75 78 SER B N 1
ATOM 1714 C CA . SER B 1 78 ? -16.828 -5.094 2.787 1 93.75 78 SER B CA 1
ATOM 1715 C C . SER B 1 78 ? -15.789 -4.207 2.1 1 93.75 78 SER B C 1
ATOM 1717 O O . SER B 1 78 ? -16.094 -3.076 1.713 1 93.75 78 SER B O 1
ATOM 1719 N N . TYR B 1 79 ? -14.656 -4.703 2.02 1 96.62 79 TYR B N 1
ATOM 1720 C CA . TYR B 1 79 ? -13.555 -3.988 1.391 1 96.62 79 TYR B CA 1
ATOM 1721 C C . TYR B 1 79 ? -12.938 -4.816 0.268 1 96.62 79 TYR B C 1
ATOM 1723 O O . TYR B 1 79 ? -12.781 -6.031 0.398 1 96.62 79 TYR B O 1
ATOM 1731 N N . LEU B 1 80 ? -12.594 -4.164 -0.778 1 98.06 80 LEU B N 1
ATOM 1732 C CA . LEU B 1 80 ? -11.984 -4.824 -1.929 1 98.06 80 LEU B CA 1
ATOM 1733 C C . LEU B 1 80 ? -10.523 -4.418 -2.082 1 98.06 80 LEU B C 1
ATOM 1735 O O . LEU B 1 80 ? -10.172 -3.26 -1.85 1 98.06 80 LEU B O 1
ATOM 1739 N N . PHE B 1 81 ? -9.703 -5.383 -2.447 1 97.88 81 PHE B N 1
ATOM 1740 C CA . PHE B 1 81 ? -8.289 -5.16 -2.734 1 97.88 81 PHE B CA 1
ATOM 1741 C C . PHE B 1 81 ? -7.934 -5.672 -4.125 1 97.88 81 PHE B C 1
ATOM 1743 O O . PHE B 1 81 ? -8.406 -6.73 -4.543 1 97.88 81 PHE B O 1
ATOM 1750 N N . ALA B 1 82 ? -7.098 -4.934 -4.797 1 96.75 82 ALA B N 1
ATOM 1751 C CA . ALA B 1 82 ? -6.66 -5.336 -6.133 1 96.75 82 ALA B CA 1
ATOM 1752 C C . ALA B 1 82 ? -5.164 -5.113 -6.309 1 96.75 82 ALA B C 1
ATOM 1754 O O . ALA B 1 82 ? -4.586 -4.207 -5.699 1 96.75 82 ALA B O 1
ATOM 1755 N N . PHE B 1 83 ? -4.582 -5.926 -7.203 1 94.5 83 PHE B N 1
ATOM 1756 C CA . PHE B 1 83 ? -3.168 -5.852 -7.547 1 94.5 83 PHE B CA 1
ATOM 1757 C C . PHE B 1 83 ? -2.969 -6 -9.055 1 94.5 83 PHE B C 1
ATOM 1759 O O . PHE B 1 83 ? -2.578 -7.066 -9.531 1 94.5 83 PHE B O 1
ATOM 1766 N N . PRO B 1 84 ? -3.275 -5.035 -9.906 1 89.12 84 PRO B N 1
ATOM 1767 C CA . PRO B 1 84 ? -3.357 -5.145 -11.359 1 89.12 84 PRO B CA 1
ATOM 1768 C C . PRO B 1 84 ? -1.988 -5.293 -12.023 1 89.12 84 PRO B C 1
ATOM 1770 O O . PRO B 1 84 ? -1.898 -5.699 -13.18 1 89.12 84 PRO B O 1
ATOM 1773 N N . ALA B 1 85 ? -0.906 -5.211 -11.555 1 86.81 85 ALA B N 1
ATOM 1774 C CA . ALA B 1 85 ? 0.387 -5.191 -12.234 1 86.81 85 ALA B CA 1
ATOM 1775 C C . ALA B 1 85 ? 1.306 -6.285 -11.695 1 86.81 85 ALA B C 1
ATOM 1777 O O . ALA B 1 85 ? 2.527 -6.125 -11.688 1 86.81 85 ALA B O 1
ATOM 1778 N N . SER B 1 86 ? 0.646 -7.359 -11.383 1 95.81 86 SER B N 1
ATOM 1779 C CA . SER B 1 86 ? 1.446 -8.43 -10.805 1 95.81 86 SER B CA 1
ATOM 1780 C C . SER B 1 86 ? 1.982 -9.367 -11.883 1 95.81 86 SER B C 1
ATOM 1782 O O . SER B 1 86 ? 1.275 -9.688 -12.836 1 95.81 86 SER B O 1
ATOM 1784 N N . GLN B 1 87 ? 3.221 -9.75 -11.727 1 97 87 GLN B N 1
ATOM 1785 C CA . GLN B 1 87 ? 3.889 -10.703 -12.602 1 97 87 GLN B CA 1
ATOM 1786 C C . GLN B 1 87 ? 4.789 -11.641 -11.805 1 97 87 GLN B C 1
ATOM 1788 O O . GLN B 1 87 ? 5.355 -11.25 -10.781 1 97 87 GLN B O 1
ATOM 1793 N N . ILE B 1 88 ? 4.898 -12.844 -12.273 1 97.56 88 ILE B N 1
ATOM 1794 C CA . ILE B 1 88 ? 5.863 -13.781 -11.703 1 97.56 88 ILE B CA 1
ATOM 1795 C C . ILE B 1 88 ? 7.027 -13.977 -12.68 1 97.56 88 ILE B C 1
ATOM 1797 O O . ILE B 1 88 ? 6.828 -14.438 -13.805 1 97.56 88 ILE B O 1
ATOM 1801 N N . SER B 1 89 ? 8.219 -13.727 -12.289 1 97.44 89 SER B N 1
ATOM 1802 C CA . SER B 1 89 ? 9.375 -13.672 -13.18 1 97.44 89 SER B CA 1
ATOM 1803 C C . SER B 1 89 ? 10.156 -14.977 -13.172 1 97.44 89 SER B C 1
ATOM 1805 O O . SER B 1 89 ? 11.219 -15.078 -13.781 1 97.44 89 SER B O 1
ATOM 1807 N N . MET B 1 90 ? 9.695 -16 -12.492 1 97.25 90 MET B N 1
ATOM 1808 C CA . MET B 1 90 ? 10.375 -17.281 -12.383 1 97.25 90 MET B CA 1
ATOM 1809 C C . MET B 1 90 ? 9.414 -18.438 -12.68 1 97.25 90 MET B C 1
ATOM 1811 O O . MET B 1 90 ? 8.242 -18.391 -12.305 1 97.25 90 MET B O 1
ATOM 1815 N N . GLU B 1 91 ? 9.945 -19.391 -13.344 1 97.31 91 GLU B N 1
ATOM 1816 C CA . GLU B 1 91 ? 9.148 -20.594 -13.578 1 97.31 91 GLU B CA 1
ATOM 1817 C C . GLU B 1 91 ? 8.953 -21.391 -12.289 1 97.31 91 GLU B C 1
ATOM 1819 O O . GLU B 1 91 ? 9.82 -21.391 -11.414 1 97.31 91 GLU B O 1
ATOM 1824 N N . GLY B 1 92 ? 7.758 -21.969 -12.258 1 97.38 92 GLY B N 1
ATOM 1825 C CA . GLY B 1 92 ? 7.496 -22.797 -11.102 1 97.38 92 GLY B CA 1
ATOM 1826 C C . GLY B 1 92 ? 6.043 -22.781 -10.664 1 97.38 92 GLY B C 1
ATOM 1827 O O . GLY B 1 92 ? 5.18 -22.281 -11.391 1 97.38 92 GLY B O 1
ATOM 1828 N N . ARG B 1 93 ? 5.77 -23.406 -9.617 1 98.12 93 ARG B N 1
ATOM 1829 C CA . ARG B 1 93 ? 4.445 -23.453 -9.008 1 98.12 93 ARG B CA 1
ATOM 1830 C C . ARG B 1 93 ? 4.41 -22.641 -7.719 1 98.12 93 ARG B C 1
ATOM 1832 O O . ARG B 1 93 ? 5.25 -22.828 -6.836 1 98.12 93 ARG B O 1
ATOM 1839 N N . PHE B 1 94 ? 3.395 -21.75 -7.664 1 98.44 94 PHE B N 1
ATOM 1840 C CA . PHE B 1 94 ? 3.35 -20.797 -6.566 1 98.44 94 PHE B CA 1
ATOM 1841 C C . PHE B 1 94 ? 1.921 -20.594 -6.07 1 98.44 94 PHE B C 1
ATOM 1843 O O . PHE B 1 94 ? 0.969 -21.016 -6.734 1 98.44 94 PHE B O 1
ATOM 1850 N N . ASN B 1 95 ? 1.786 -20.016 -4.965 1 98.5 95 ASN B N 1
ATOM 1851 C CA . ASN B 1 95 ? 0.518 -19.438 -4.539 1 98.5 95 ASN B CA 1
ATOM 1852 C C . ASN B 1 95 ? 0.727 -18.125 -3.795 1 98.5 95 ASN B C 1
ATOM 1854 O O . ASN B 1 95 ? 1.852 -17.781 -3.42 1 98.5 95 ASN B O 1
ATOM 1858 N N . LEU B 1 96 ? -0.32 -17.391 -3.664 1 98 96 LEU B N 1
ATOM 1859 C CA . LEU B 1 96 ? -0.283 -16.109 -2.971 1 98 96 LEU B CA 1
ATOM 1860 C C . LEU B 1 96 ? -0.878 -16.219 -1.571 1 98 96 LEU B C 1
ATOM 1862 O O . LEU B 1 96 ? -1.893 -16.906 -1.38 1 98 96 LEU B O 1
ATOM 1866 N N . ARG B 1 97 ? -0.262 -15.672 -0.634 1 97.88 97 ARG B N 1
ATOM 1867 C CA . ARG B 1 97 ? -0.859 -15.438 0.677 1 97.88 97 ARG B CA 1
ATOM 1868 C C . ARG B 1 97 ? -1.137 -13.953 0.893 1 97.88 97 ARG B C 1
ATOM 1870 O O . ARG B 1 97 ? -0.25 -13.117 0.704 1 97.88 97 ARG B O 1
ATOM 1877 N N . ALA B 1 98 ? -2.305 -13.633 1.219 1 97.94 98 ALA B N 1
ATOM 1878 C CA . ALA B 1 98 ? -2.695 -12.266 1.543 1 97.94 98 ALA B CA 1
ATOM 1879 C C . ALA B 1 98 ? -2.854 -12.078 3.049 1 97.94 98 ALA B C 1
ATOM 1881 O O . ALA B 1 98 ? -3.6 -12.82 3.695 1 97.94 98 ALA B O 1
ATOM 1882 N N . ASP B 1 99 ? -2.1 -11.219 3.598 1 97.62 99 ASP B N 1
ATOM 1883 C CA . ASP B 1 99 ? -2.262 -10.773 4.98 1 97.62 99 ASP B CA 1
ATOM 1884 C C . ASP B 1 99 ? -3.033 -9.453 5.047 1 97.62 99 ASP B C 1
ATOM 1886 O O . ASP B 1 99 ? -2.6 -8.445 4.488 1 97.62 99 ASP B O 1
ATOM 1890 N N . ILE B 1 100 ? -4.137 -9.445 5.746 1 97.81 100 ILE B N 1
ATOM 1891 C CA . ILE B 1 100 ? -4.969 -8.25 5.844 1 97.81 100 ILE B CA 1
ATOM 1892 C C . ILE B 1 100 ? -4.758 -7.586 7.203 1 97.81 100 ILE B C 1
ATOM 1894 O O . ILE B 1 100 ? -4.848 -8.242 8.242 1 97.81 100 ILE B O 1
ATOM 1898 N N . TYR B 1 101 ? -4.484 -6.324 7.113 1 96.38 101 TYR B N 1
ATOM 1899 C CA . TYR B 1 101 ? -4.207 -5.555 8.32 1 96.38 101 TYR B CA 1
ATOM 1900 C C . TYR B 1 101 ? -5.246 -4.457 8.516 1 96.38 101 TYR B C 1
ATOM 1902 O O . TYR B 1 101 ? -5.676 -3.82 7.551 1 96.38 101 TYR B O 1
ATOM 1910 N N . LYS B 1 102 ? -5.652 -4.27 9.742 1 94.56 102 LYS B N 1
ATOM 1911 C CA . LYS B 1 102 ? -6.434 -3.102 10.141 1 94.56 102 LYS B CA 1
ATOM 1912 C C . LYS B 1 102 ? -5.531 -1.989 10.664 1 94.56 102 LYS B C 1
ATOM 1914 O O . LYS B 1 102 ? -4.602 -2.248 11.438 1 94.56 102 LYS B O 1
ATOM 1919 N N . MET B 1 103 ? -5.816 -0.773 10.141 1 92.12 103 MET B N 1
ATOM 1920 C CA . MET B 1 103 ? -5.062 0.378 10.633 1 92.12 103 MET B CA 1
ATOM 1921 C C . MET B 1 103 ? -5.66 0.912 11.93 1 92.12 103 MET B C 1
ATOM 1923 O O . MET B 1 103 ? -6.812 1.349 11.953 1 92.12 103 MET B O 1
ATOM 1927 N N . GLU B 1 104 ? -4.988 0.898 12.953 1 85.94 104 GLU B N 1
ATOM 1928 C CA . GLU B 1 104 ? -5.281 1.466 14.266 1 85.94 104 GLU B CA 1
ATOM 1929 C C . GLU B 1 104 ? -4.082 2.23 14.812 1 85.94 104 GLU B C 1
ATOM 1931 O O . GLU B 1 104 ? -3.592 3.168 14.18 1 85.94 104 GLU B O 1
ATOM 1936 N N . GLU B 1 105 ? -3.65 1.809 16 1 81.94 105 GLU B N 1
ATOM 1937 C CA . GLU B 1 105 ? -2.328 2.254 16.438 1 81.94 105 GLU B CA 1
ATOM 1938 C C . GLU B 1 105 ? -1.225 1.457 15.75 1 81.94 105 GLU B C 1
ATOM 1940 O O . GLU B 1 105 ? -0.688 0.507 16.328 1 81.94 105 GLU B O 1
ATOM 1945 N N . GLY B 1 106 ? -1.123 1.651 14.344 1 86.62 106 GLY B N 1
ATOM 1946 C CA . GLY B 1 106 ? -0.294 0.813 13.492 1 86.62 106 GLY B CA 1
ATOM 1947 C C . GLY B 1 106 ? -1.091 -0.216 12.711 1 86.62 106 GLY B C 1
ATOM 1948 O O . GLY B 1 106 ? -2.303 -0.073 12.547 1 86.62 106 GLY B O 1
ATOM 1949 N N . LEU B 1 107 ? -0.389 -1.192 12.164 1 93.88 107 LEU B N 1
ATOM 1950 C CA . LEU B 1 107 ? -1.053 -2.248 11.406 1 93.88 107 LEU B CA 1
ATOM 1951 C C . LEU B 1 107 ? -1.225 -3.502 12.258 1 93.88 107 LEU B C 1
ATOM 1953 O O . LEU B 1 107 ? -0.26 -3.994 12.844 1 93.88 107 LEU B O 1
ATOM 1957 N N . LYS B 1 108 ? -2.42 -3.928 12.383 1 93.38 108 LYS B N 1
ATOM 1958 C CA . LYS B 1 108 ? -2.738 -5.156 13.102 1 93.38 108 LYS B CA 1
ATOM 1959 C C . LYS B 1 108 ? -3.268 -6.23 12.156 1 93.38 108 LYS B C 1
ATOM 1961 O O . LYS B 1 108 ? -4.262 -6.016 11.461 1 93.38 108 LYS B O 1
ATOM 19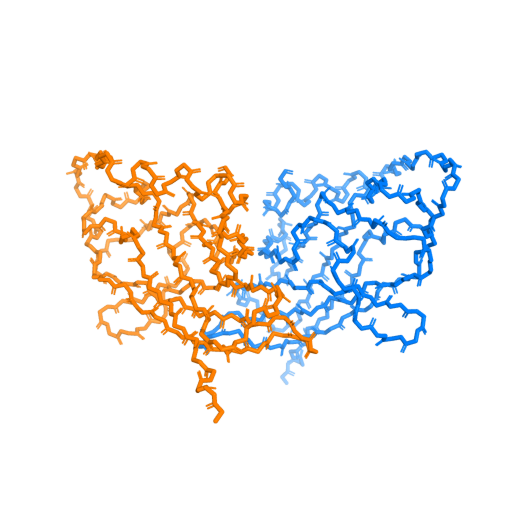66 N N . LEU B 1 109 ? -2.656 -7.391 12.156 1 95.5 109 LEU B N 1
ATOM 1967 C CA . LEU B 1 109 ? -3.129 -8.492 11.328 1 95.5 109 LEU B CA 1
ATOM 1968 C C . LEU B 1 109 ? -4.508 -8.961 11.781 1 95.5 109 LEU B C 1
ATOM 1970 O O . LEU B 1 109 ? -4.707 -9.273 12.953 1 95.5 109 LEU B O 1
ATOM 1974 N N . VAL B 1 110 ? -5.461 -9 10.844 1 95.62 110 VAL B N 1
ATOM 1975 C CA . VAL B 1 110 ? -6.809 -9.375 11.258 1 95.62 110 VAL B CA 1
ATOM 1976 C C . VAL B 1 110 ? -7.203 -10.695 10.617 1 95.62 110 VAL B C 1
ATOM 1978 O O . VAL B 1 110 ? -8.047 -11.43 11.141 1 95.62 110 VAL B O 1
ATOM 1981 N N . THR B 1 111 ? -6.676 -11.039 9.461 1 96.5 111 THR B N 1
ATOM 1982 C CA . THR B 1 111 ? -6.938 -12.32 8.82 1 96.5 111 THR B CA 1
ATOM 1983 C C . THR B 1 111 ? -5.914 -12.594 7.719 1 96.5 111 THR B C 1
ATOM 1985 O O . THR B 1 111 ? -5.16 -11.703 7.332 1 96.5 111 THR B O 1
ATOM 1988 N N . GLN B 1 112 ? -5.801 -13.75 7.324 1 96.88 112 GLN B N 1
ATOM 1989 C CA . GLN B 1 112 ? -4.934 -14.227 6.254 1 96.88 112 GLN B CA 1
ATOM 1990 C C . GLN B 1 112 ? -5.68 -15.172 5.324 1 96.88 112 GLN B C 1
ATOM 1992 O O . GLN B 1 112 ? -6.543 -15.938 5.77 1 96.88 112 GLN B O 1
ATOM 1997 N N . VAL B 1 113 ? -5.391 -15.148 4.09 1 98.19 113 VAL B N 1
ATOM 1998 C CA . VAL B 1 113 ? -6.008 -16.062 3.139 1 98.19 113 VAL B CA 1
ATOM 1999 C C . VAL B 1 113 ? -4.988 -16.469 2.07 1 98.19 113 VAL B C 1
ATOM 2001 O O . VAL B 1 113 ? -4.145 -15.656 1.679 1 98.19 113 VAL B O 1
ATOM 2004 N N . SER B 1 114 ? -5.031 -17.672 1.598 1 97.94 114 SER B N 1
ATOM 2005 C CA . SER B 1 114 ? -4.156 -18.172 0.542 1 97.94 114 SER B CA 1
ATOM 2006 C C . SER B 1 114 ? -4.93 -18.438 -0.745 1 97.94 114 SER B C 1
ATOM 2008 O O . SER B 1 114 ? -6.094 -18.828 -0.704 1 97.94 114 SER B O 1
ATOM 2010 N N . SER B 1 115 ? -4.309 -18.188 -1.841 1 98.5 115 SER B N 1
ATOM 2011 C CA . SER B 1 115 ? -4.918 -18.469 -3.135 1 98.5 115 SER B CA 1
ATOM 2012 C C . SER B 1 115 ? -4.715 -19.922 -3.529 1 98.5 115 SER B C 1
ATOM 2014 O O . SER B 1 115 ? -4.027 -20.672 -2.834 1 98.5 115 SER B O 1
ATOM 2016 N N . LYS B 1 116 ? -5.352 -20.234 -4.605 1 98.12 116 LYS B N 1
ATOM 2017 C CA . LYS B 1 116 ? -4.984 -21.469 -5.289 1 98.12 116 LYS B CA 1
ATOM 2018 C C . LYS B 1 116 ? -3.596 -21.375 -5.91 1 98.12 116 LYS B C 1
ATOM 2020 O O . LYS B 1 116 ? -3 -20.281 -5.93 1 98.12 116 LYS B O 1
ATOM 2025 N N . TYR B 1 117 ? -3.16 -22.484 -6.406 1 98.12 117 TYR B N 1
ATOM 2026 C CA . TYR B 1 117 ? -1.822 -22.531 -6.988 1 98.12 117 TYR B CA 1
ATOM 2027 C C . TYR B 1 117 ? -1.811 -21.891 -8.375 1 98.12 117 TYR B C 1
ATOM 2029 O O . TYR B 1 117 ? -2.809 -21.938 -9.094 1 98.12 117 TYR B O 1
ATOM 2037 N N . ILE B 1 118 ? -0.711 -21.281 -8.703 1 97.75 118 ILE B N 1
ATOM 2038 C CA . ILE B 1 118 ? -0.403 -20.703 -10 1 97.75 118 ILE B CA 1
ATOM 2039 C C . ILE B 1 118 ? 0.761 -21.453 -10.648 1 97.75 118 ILE B C 1
ATOM 2041 O O . ILE B 1 118 ? 1.841 -21.547 -10.055 1 97.75 118 ILE B O 1
ATOM 2045 N N . ASP B 1 119 ? 0.568 -21.906 -11.797 1 97.19 119 ASP B N 1
ATOM 2046 C CA . ASP B 1 119 ? 1.661 -22.5 -12.562 1 97.19 119 ASP B CA 1
ATOM 2047 C C . ASP B 1 119 ? 2.271 -21.469 -13.523 1 97.19 119 ASP B C 1
ATOM 2049 O O . ASP B 1 119 ? 1.643 -21.078 -14.508 1 97.19 119 ASP B O 1
ATOM 2053 N N . ALA B 1 120 ? 3.416 -21.016 -13.203 1 97.31 120 ALA B N 1
ATOM 2054 C CA . ALA B 1 120 ? 4.152 -20.125 -14.078 1 97.31 120 ALA B CA 1
ATOM 2055 C C . ALA B 1 120 ? 5.066 -20.891 -15.023 1 97.31 120 ALA B C 1
ATOM 2057 O O . ALA B 1 120 ? 6.055 -21.5 -14.586 1 97.31 120 ALA B O 1
ATOM 2058 N N . ALA B 1 121 ? 4.793 -20.797 -16.281 1 96.19 121 ALA B N 1
ATOM 2059 C CA . ALA B 1 121 ? 5.5 -21.625 -17.266 1 96.19 121 ALA B CA 1
ATOM 2060 C C . ALA B 1 121 ? 6.418 -20.766 -18.141 1 96.19 121 ALA B C 1
ATOM 2062 O O . ALA B 1 121 ? 6.129 -19.594 -18.391 1 96.19 121 ALA B O 1
ATOM 2063 N N . GLY B 1 122 ? 7.496 -21.297 -18.578 1 91.88 122 GLY B N 1
ATOM 2064 C CA . GLY B 1 122 ? 8.422 -20.641 -19.484 1 91.88 122 GLY B CA 1
ATOM 2065 C C . GLY B 1 122 ? 7.922 -20.594 -20.906 1 91.88 122 GLY B C 1
ATOM 2066 O O . GLY B 1 122 ? 8.359 -19.75 -21.703 1 91.88 122 GLY B O 1
ATOM 2067 N N . ASN B 1 123 ? 6.992 -21.516 -21.172 1 86.75 123 ASN B N 1
ATOM 2068 C CA . ASN B 1 123 ? 6.453 -21.562 -22.531 1 86.75 123 ASN B CA 1
ATOM 2069 C C . ASN B 1 123 ? 5.277 -20.594 -22.703 1 86.75 123 ASN B C 1
ATOM 2071 O O . ASN B 1 123 ? 4.789 -20.031 -21.719 1 86.75 123 ASN B O 1
ATOM 2075 N N . THR B 1 124 ? 4.973 -20.391 -23.922 1 84.62 124 THR B N 1
ATOM 2076 C CA . THR B 1 124 ? 3.855 -19.5 -24.219 1 84.62 124 THR B CA 1
ATOM 2077 C C . THR B 1 124 ? 2.549 -20.062 -23.672 1 84.62 124 THR B C 1
ATOM 2079 O O . THR B 1 124 ? 2.27 -21.25 -23.828 1 84.62 124 THR B O 1
ATOM 2082 N N . VAL B 1 125 ? 1.885 -19.312 -22.891 1 85.5 125 VAL B N 1
ATOM 2083 C CA . VAL B 1 125 ? 0.562 -19.625 -22.344 1 85.5 125 VAL B CA 1
ATOM 2084 C C . VAL B 1 125 ? -0.469 -18.641 -22.922 1 85.5 125 VAL B C 1
ATOM 2086 O O . VAL B 1 125 ? -0.2 -17.453 -23.047 1 85.5 125 VAL B O 1
ATOM 2089 N N . PRO B 1 126 ? -1.577 -19.203 -23.391 1 84.31 126 PRO B N 1
ATOM 2090 C CA . PRO B 1 126 ? -2.607 -18.281 -23.875 1 84.31 126 PRO B CA 1
ATOM 2091 C C . PRO B 1 126 ? -3.012 -17.234 -22.828 1 84.31 126 PRO B C 1
ATOM 2093 O O . PRO B 1 126 ? -3.029 -17.547 -21.625 1 84.31 126 PRO B O 1
ATOM 2096 N N . ARG B 1 127 ? -3.207 -16.094 -23.281 1 83.25 127 ARG B N 1
ATOM 2097 C CA . ARG B 1 127 ? -3.641 -15.023 -22.391 1 83.25 127 ARG B CA 1
ATOM 2098 C C . ARG B 1 127 ? -5.039 -15.305 -21.844 1 83.25 127 ARG B C 1
ATOM 2100 O O . ARG B 1 127 ? -5.938 -15.688 -22.594 1 83.25 127 ARG B O 1
ATOM 2107 N N . ALA B 1 128 ? -5.172 -15.148 -20.609 1 85.25 128 ALA B N 1
ATOM 2108 C CA . ALA B 1 128 ? -6.48 -15.344 -19.984 1 85.25 128 ALA B CA 1
ATOM 2109 C C . ALA B 1 128 ? -7.418 -14.18 -20.312 1 85.25 128 ALA B C 1
ATOM 2111 O O . ALA B 1 128 ? -6.969 -13.047 -20.5 1 85.25 128 ALA B O 1
ATOM 2112 N N . ILE B 1 129 ? -8.656 -14.531 -20.562 1 90.5 129 ILE B N 1
ATOM 2113 C CA . ILE B 1 129 ? -9.719 -13.547 -20.766 1 90.5 129 ILE B CA 1
ATOM 2114 C C . ILE B 1 129 ? -10.641 -13.539 -19.547 1 90.5 129 ILE B C 1
ATOM 2116 O O . ILE B 1 129 ? -11.039 -14.602 -19.062 1 90.5 129 ILE B O 1
ATOM 2120 N N . ALA B 1 130 ? -10.953 -12.367 -19.094 1 94.5 130 ALA B N 1
ATOM 2121 C CA . ALA B 1 130 ? -11.844 -12.258 -17.953 1 94.5 130 ALA B CA 1
ATOM 2122 C C . ALA B 1 130 ? -13.258 -12.688 -18.312 1 94.5 130 ALA B C 1
ATOM 2124 O O . ALA B 1 130 ? -13.773 -12.328 -19.375 1 94.5 130 ALA B O 1
ATOM 2125 N N . THR B 1 131 ? -13.852 -13.484 -17.453 1 96.75 131 THR B N 1
ATOM 2126 C CA . THR B 1 131 ? -15.258 -13.812 -17.625 1 96.75 131 THR B CA 1
ATOM 2127 C C . THR B 1 131 ? -16.141 -12.609 -17.312 1 96.75 131 THR B C 1
ATOM 2129 O O . THR B 1 131 ? -15.695 -11.656 -16.656 1 96.75 131 THR B O 1
ATOM 2132 N N . PRO B 1 132 ? -17.359 -12.648 -17.844 1 97.25 132 PRO B N 1
ATOM 2133 C CA . PRO B 1 132 ? -18.266 -11.547 -17.516 1 97.25 132 PRO B CA 1
ATOM 2134 C C . PRO B 1 132 ? -18.406 -11.32 -16.016 1 97.25 132 PRO B C 1
ATOM 2136 O O . PRO B 1 132 ? -18.484 -10.172 -15.562 1 97.25 132 PRO B O 1
ATOM 2139 N N . GLU B 1 133 ? -18.453 -12.375 -15.281 1 97.5 133 GLU B N 1
ATOM 2140 C CA . GLU B 1 133 ? -18.547 -12.266 -13.828 1 97.5 133 GLU B CA 1
ATOM 2141 C C . GLU B 1 133 ? -17.328 -11.562 -13.242 1 97.5 133 GLU B C 1
ATOM 2143 O O . GLU B 1 133 ? -17.453 -10.711 -12.367 1 97.5 133 GLU B O 1
ATOM 2148 N N . GLU B 1 134 ? -16.203 -12.008 -13.758 1 97.38 134 GLU B N 1
ATOM 2149 C CA . GLU B 1 134 ? -14.969 -11.375 -13.312 1 97.38 134 GLU B CA 1
ATOM 2150 C C . GLU B 1 134 ? -14.93 -9.898 -13.688 1 97.38 134 GLU B C 1
ATOM 2152 O O . GLU B 1 134 ? -14.484 -9.062 -12.898 1 97.38 134 GLU B O 1
ATOM 2157 N N . GLU B 1 135 ? -15.422 -9.57 -14.844 1 97.56 135 GLU B N 1
ATOM 2158 C CA . GLU B 1 135 ? -15.477 -8.18 -15.297 1 97.56 135 GLU B CA 1
ATOM 2159 C C . GLU B 1 135 ? -16.359 -7.34 -14.391 1 97.56 135 GLU B C 1
ATOM 2161 O O . GLU B 1 135 ? -16.031 -6.191 -14.078 1 97.56 135 GLU B O 1
ATOM 2166 N N . GLU B 1 136 ? -17.422 -7.914 -14.023 1 97.62 136 GLU B N 1
ATOM 2167 C CA . GLU B 1 136 ? -18.328 -7.223 -13.117 1 97.62 136 GLU B CA 1
ATOM 2168 C C . GLU B 1 136 ? -17.656 -6.926 -11.773 1 97.62 136 GLU B C 1
ATOM 2170 O O . GLU B 1 136 ? -17.781 -5.82 -11.242 1 97.62 136 GLU B O 1
ATOM 2175 N N . LYS B 1 137 ? -16.969 -7.941 -11.273 1 97.44 137 LYS B N 1
ATOM 2176 C CA . LYS B 1 137 ? -16.25 -7.762 -10.008 1 97.44 137 LYS B CA 1
ATOM 2177 C C . LYS B 1 137 ? -15.164 -6.695 -10.141 1 97.44 137 LYS B C 1
ATOM 2179 O O . LYS B 1 137 ? -14.945 -5.91 -9.211 1 97.44 137 LYS B O 1
ATOM 2184 N N . MET B 1 138 ? -14.484 -6.684 -11.273 1 97.5 138 MET B N 1
ATOM 2185 C CA . MET B 1 138 ? -13.461 -5.672 -11.516 1 97.5 138 MET B CA 1
ATOM 2186 C C . MET B 1 138 ? -14.078 -4.277 -11.578 1 97.5 138 MET B C 1
ATOM 2188 O O . MET B 1 138 ? -13.5 -3.316 -11.07 1 97.5 138 MET B O 1
ATOM 2192 N N . GLU B 1 139 ? -15.266 -4.18 -12.141 1 97.5 139 GLU B N 1
ATOM 2193 C CA . GLU B 1 139 ? -15.945 -2.891 -12.227 1 97.5 139 GLU B CA 1
ATOM 2194 C C . GLU B 1 139 ? -16.328 -2.377 -10.844 1 97.5 139 GLU B C 1
ATOM 2196 O O . GLU B 1 139 ? -16.188 -1.188 -10.547 1 97.5 139 GLU B O 1
ATOM 2201 N N . ILE B 1 140 ? -16.797 -3.266 -10 1 97.31 140 ILE B N 1
ATOM 2202 C CA . ILE B 1 140 ? -17.156 -2.895 -8.633 1 97.31 140 ILE B CA 1
ATOM 2203 C C . ILE B 1 140 ? -15.906 -2.43 -7.891 1 97.31 140 ILE B C 1
ATOM 2205 O O . ILE B 1 140 ? -15.945 -1.449 -7.145 1 97.31 140 ILE B O 1
ATOM 2209 N N . ALA B 1 141 ? -14.766 -3.146 -8.117 1 97.19 141 ALA B N 1
ATOM 2210 C CA . ALA B 1 141 ? -13.5 -2.777 -7.48 1 97.19 141 ALA B CA 1
ATOM 2211 C C . ALA B 1 141 ? -13.023 -1.409 -7.961 1 97.19 141 ALA B C 1
ATOM 2213 O O . ALA B 1 141 ? -12.453 -0.639 -7.184 1 97.19 141 ALA B O 1
ATOM 2214 N N . ARG B 1 142 ? -13.273 -1.119 -9.258 1 96.69 142 ARG B N 1
ATOM 2215 C CA . ARG B 1 142 ? -12.93 0.193 -9.797 1 96.69 142 ARG B CA 1
ATOM 2216 C C . ARG B 1 142 ? -13.766 1.289 -9.141 1 96.69 142 ARG B C 1
ATOM 2218 O O . ARG B 1 142 ? -13.234 2.334 -8.758 1 96.69 142 ARG B O 1
ATOM 2225 N N . ARG B 1 143 ? -15.039 1.021 -8.93 1 95.5 143 ARG B N 1
ATOM 2226 C CA . ARG B 1 143 ? -15.938 1.985 -8.305 1 95.5 143 ARG B CA 1
ATOM 2227 C C . ARG B 1 143 ? -15.57 2.215 -6.844 1 95.5 143 ARG B C 1
ATOM 2229 O O . ARG B 1 143 ? -15.727 3.32 -6.324 1 95.5 143 ARG B O 1
ATOM 2236 N N . ALA B 1 144 ? -15 1.184 -6.262 1 94.56 144 ALA B N 1
ATOM 2237 C CA . ALA B 1 144 ? -14.602 1.271 -4.863 1 94.56 144 ALA B CA 1
ATOM 2238 C C . ALA B 1 144 ? -13.242 1.958 -4.723 1 94.56 144 ALA B C 1
ATOM 2240 O O . ALA B 1 144 ? -12.781 2.223 -3.609 1 94.56 144 ALA B O 1
ATOM 2241 N N . GLY B 1 145 ? -12.547 2.184 -5.848 1 92.5 145 GLY B N 1
ATOM 2242 C CA . GLY B 1 145 ? -11.227 2.787 -5.824 1 92.5 145 GLY B CA 1
ATOM 2243 C C . GLY B 1 145 ? -10.117 1.789 -5.543 1 92.5 145 GLY B C 1
ATOM 2244 O O . GLY B 1 145 ? -8.969 2.174 -5.32 1 92.5 145 GLY B O 1
ATOM 2245 N N . ALA B 1 146 ? -10.438 0.54 -5.539 1 94.38 146 ALA B N 1
ATOM 2246 C CA . ALA B 1 146 ? -9.469 -0.508 -5.234 1 94.38 146 ALA B CA 1
ATOM 2247 C C . ALA B 1 146 ? -8.664 -0.89 -6.473 1 94.38 146 ALA B C 1
ATOM 2249 O O . ALA B 1 146 ? -7.504 -1.29 -6.371 1 94.38 146 ALA B O 1
ATOM 2250 N N . LEU B 1 147 ? -9.289 -0.884 -7.613 1 93.38 147 LEU B N 1
ATOM 2251 C CA . LEU B 1 147 ? -8.641 -1.217 -8.875 1 93.38 147 LEU B CA 1
ATOM 2252 C C . LEU B 1 147 ? -8.492 0.021 -9.758 1 93.38 147 LEU B C 1
ATOM 2254 O O . LEU B 1 147 ? -9.492 0.57 -10.227 1 93.38 147 LEU B O 1
ATOM 2258 N N . LYS B 1 148 ? -7.234 0.42 -9.82 1 80.19 148 LYS B N 1
ATOM 2259 C CA . LYS B 1 148 ? -6.98 1.664 -10.547 1 80.19 148 LYS B CA 1
ATOM 2260 C C . LYS B 1 148 ? -6.562 1.39 -11.984 1 80.19 148 LYS B C 1
ATOM 2262 O O . LYS B 1 148 ? -5.965 0.351 -12.281 1 80.19 148 LYS B O 1
#

Organism: Metarhizium acridum (strain CQMa 102) (NCBI:txid655827)

Secondary structure (DSSP, 8-state):
----EEEEEEEEPPPSEEETT-B-SSPPEEEEEEES------EEEEEEEEETT--B-GGGEES-SEEEPEEPTT-SSEEEEE-TT-EE-S-EEEEEEEEEEEEESEEEEEEEEEEEEEEEESS--PPP---HHHHHHHHHHHHTTS--/----EEEEEEEEPPPSEEETT-B-SSPPEEEEEEES------EEEEEEEEETT--B-GGGEES-SEEEPEEPTT-SSEEEEE-TT-EE-S-EEEEEEEEEEEEESEEEEEEEEEEEEEEEESS--PPP---HHHHHHHHHHHHTTS--

Sequence (296 aa):
MPEHTIECTFIIEPPAKVQCGGSLYPPFLLELSKTGDHSQSTYVANITLLNENHENVSDVLLGPKCAQGGLKPDSEGSYLFAFPASQISMEGRFNLRADIYKMEEGLKLVTQVSSKYIDAAGNTVPRAIATPEEEEKMEIARRAGALKMPEHTIECTFIIEPPAKVQCGGSLYPPFLLELSKTGDHSQSTYVANITLLNENHENVSDVLLGPKCAQGGLKPDSEGSYLFAFPASQISMEGRFNLRADIYKMEEGLKLVTQVSSKYIDAAGNTVPRAIATPEEEEKMEIARRAGALK